Protein AF-A0A4S4DE94-F1 (afdb_monomer)

Organism: Camellia sinensis var. sinensis (NCBI:txid542762)

Sequence (281 aa):
MASRPVSSLQSLNTWDSISYLSQREAAEIDDILMGPLGFSVDQLMELAGLSVATAIAEVYRSTEYNRVLAICGPGNNGGDGLVAARHLHHFGYNLSVCYPKRTPKPLYDGLVTQLESLCVPFLSVEDLSMDLSNDFDILVDAMFGFSFRAPKLCAKRFCGPHHFLGGRFVPPSIVDKYKLQLPPYPGTSMCVRIGKPSQIDISALRENYISPEFLEDQVEDDPFNQIDREDRSRDEIEESIGARQRRDSRFSRIKLAMKRRIALLRKNREQVERFLLLSSK

InterPro domains:
  IPR004443 YjeF N-terminal domain [PF03853] (42-150)
  IPR004443 YjeF N-terminal domain [PS51385] (26-149)
  IPR004443 YjeF N-terminal domain [TIGR00197] (22-150)
  IPR032976 YjeF N-terminal domain-containing protein NAXE-like [PTHR13232] (15-149)
  IPR036652 YjeF N-terminal domain superfamily [G3DSA:3.40.50.10260] (17-148)
  IPR036652 YjeF N-terminal domain superfamily [G3DSA:3.40.50.10260] (149-194)
  IPR036652 YjeF N-terminal domain superfamily [SSF64153] (19-189)

Mean predicted aligned error: 13.85 Å

Secondary structure (DSSP, 8-state):
-------------TTTT---B-HHHHHHHHHHHHTTT---HHHHHHHHHHHHHHHHHHHS-TTT--EEEEEE-SSHHHHHHHHHHHHHHHTT-EEEEE-SS---SHHHHHHHHHHHHTT--B--SSSS-S-TTTT-SEEEEESS----SS-BGGGGG--SS-EEEE-TT--HHHHHHTT---PPPPTT-SEEEES------GGGGSS--------GGG--S-GGGGHHHHHTTTTTT-SS--TTHHHHHHHHHHHHHHHHHHHHHHH-HHHHTT-------

Solvent-accessible surface area (backbone atoms only — not comparable to full-atom values): 16668 Å² total; per-residue (Å²): 139,84,84,78,78,84,76,78,77,73,76,72,76,75,56,88,64,57,40,62,30,52,76,65,57,51,51,53,51,50,50,44,40,49,48,89,67,63,42,51,70,67,59,55,33,48,48,39,4,44,10,51,30,50,54,47,55,74,73,45,47,40,92,82,44,30,32,33,37,28,35,25,27,64,49,70,44,10,51,20,28,49,39,15,44,50,46,33,42,76,68,60,29,51,51,37,34,32,56,88,48,77,47,97,43,72,71,52,50,51,51,50,49,53,36,51,75,68,68,43,49,76,44,55,80,82,77,48,64,70,66,54,71,84,76,30,48,32,44,42,47,11,56,76,22,60,50,63,69,44,45,34,58,57,56,74,73,64,80,69,87,74,44,67,48,25,33,82,73,76,52,67,72,57,35,64,73,70,66,53,41,73,78,83,54,59,88,87,49,43,36,33,80,48,67,80,76,77,83,78,64,75,74,74,78,73,80,78,85,78,80,78,86,74,74,84,87,77,71,80,90,63,89,67,71,67,53,72,65,57,55,74,70,47,72,85,71,68,89,79,78,62,84,72,62,62,59,57,52,53,55,51,48,52,54,50,53,52,50,52,34,56,50,54,49,64,69,42,62,88,58,40,80,53,38,64,67,52,56,54,104

Foldseek 3Di:
DDDDDDDPPPPPQLFVDFDADAPVLLVVLVCCCVPPVPDPLLNQLLQLLLLVLLLLCVPAPCVRFAFEEQEAALDSLSSSSLSVQLVNVVSRHLYAYEYADHHPDPSRVVSVVSCVVSVHHYDYLVNADLANLVRGLEYHHSHQHFDEPGHHPLCVPDDAQWDKYFRPPRDVVSCVVVVGSDDDDPDPRRMDTHDDHDPPPVVVPPDDDDDDPDDPPPDDPDPPPVVVVVVVVCVVPPPDDDPVVVVVVVVVVSVVSVVSSVVVQVVPVVSRNSYPHSHSD

Nearest PDB structures (foldseek):
  2dg2-assembly1_A  TM=9.554E-01  e=2.267E-19  Mus musculus
  1jzt-assembly1_A  TM=8.373E-01  e=9.176E-15  Saccharomyces cerevisiae
  3d3j-assembly1_A-2  TM=7.546E-01  e=1.211E-07  Homo sapiens
  3d3k-assembly1_B  TM=8.011E-01  e=4.293E-07  Homo sapiens
  3rss-assembly1_A  TM=7.221E-01  e=4.843E-07  Thermotoga maritima MSB8

pLDDT: mean 72.0, std 23.24, range [25.95, 98.69]

Structure (mmCIF, N/CA/C/O backbone):
data_AF-A0A4S4DE94-F1
#
_entry.id   AF-A0A4S4DE94-F1
#
loop_
_atom_site.group_PDB
_atom_site.id
_atom_site.type_symbol
_atom_site.label_atom_id
_atom_site.label_alt_id
_atom_site.label_comp_id
_atom_site.label_asym_id
_atom_site.label_entity_id
_atom_site.label_seq_id
_atom_site.pdbx_PDB_ins_code
_atom_site.Cartn_x
_atom_site.Cartn_y
_atom_site.Cartn_z
_atom_site.occupancy
_atom_site.B_iso_or_equiv
_atom_site.auth_seq_id
_atom_site.auth_comp_id
_atom_site.auth_asym_id
_atom_site.auth_atom_id
_atom_site.pdbx_PDB_model_num
ATOM 1 N N . MET A 1 1 ? -50.233 -33.000 -5.494 1.00 38.84 1 MET A N 1
ATOM 2 C CA . MET A 1 1 ? -48.906 -32.706 -4.912 1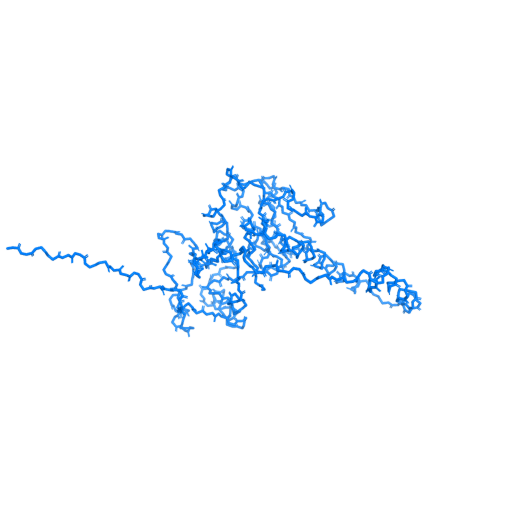.00 38.84 1 MET A CA 1
ATOM 3 C C . MET A 1 1 ? -48.297 -31.568 -5.712 1.00 38.84 1 MET A C 1
ATOM 5 O O . MET A 1 1 ? -47.842 -31.795 -6.821 1.00 38.84 1 MET A O 1
ATOM 9 N N . ALA A 1 2 ? -48.428 -30.336 -5.218 1.00 32.06 2 ALA A N 1
ATOM 10 C CA . ALA A 1 2 ? -47.954 -29.138 -5.905 1.00 32.06 2 ALA A CA 1
ATOM 11 C C . ALA A 1 2 ? -46.507 -28.841 -5.485 1.00 32.06 2 ALA A C 1
ATOM 13 O O . ALA A 1 2 ? -46.231 -28.622 -4.306 1.00 32.06 2 ALA A O 1
ATOM 14 N N . SER A 1 3 ? -45.594 -28.857 -6.452 1.00 35.59 3 SER A N 1
ATOM 15 C CA . SER A 1 3 ? -44.206 -28.424 -6.311 1.00 35.59 3 SER A CA 1
ATOM 16 C C . SER A 1 3 ? -44.155 -26.908 -6.119 1.00 35.59 3 SER A C 1
ATOM 18 O O . SER A 1 3 ? -44.529 -26.152 -7.016 1.00 35.59 3 SER A O 1
ATOM 20 N N . ARG A 1 4 ? -43.700 -26.453 -4.947 1.00 31.91 4 ARG A N 1
ATOM 21 C CA . ARG A 1 4 ? -43.379 -25.039 -4.713 1.00 31.91 4 ARG A CA 1
ATOM 22 C C . ARG A 1 4 ? -42.090 -24.687 -5.467 1.00 31.91 4 ARG A C 1
ATOM 24 O O . ARG A 1 4 ? -41.116 -25.425 -5.319 1.00 31.91 4 ARG A O 1
ATOM 31 N N . PRO A 1 5 ? -42.043 -23.589 -6.237 1.00 34.00 5 PRO A N 1
ATOM 32 C CA . PRO A 1 5 ? -40.796 -23.125 -6.816 1.00 34.00 5 PRO A CA 1
ATOM 33 C C . PRO A 1 5 ? -39.921 -22.539 -5.705 1.00 34.00 5 PRO A C 1
ATOM 35 O O . PRO A 1 5 ? -40.390 -21.769 -4.864 1.00 34.00 5 PRO A O 1
ATOM 38 N N . VAL A 1 6 ? -38.646 -22.925 -5.703 1.00 34.59 6 VAL A N 1
ATOM 39 C CA . VAL A 1 6 ? -37.595 -22.281 -4.914 1.00 34.59 6 VAL A CA 1
ATOM 40 C C .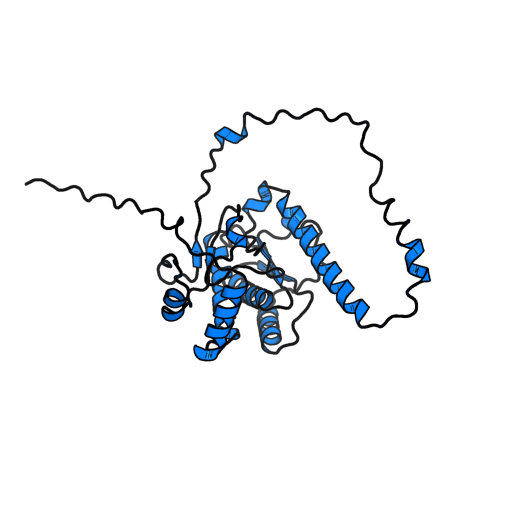 VAL A 1 6 ? -37.510 -20.839 -5.401 1.00 34.59 6 VAL A C 1
ATOM 42 O O . VAL A 1 6 ? -37.076 -20.578 -6.521 1.00 34.59 6 VAL A O 1
ATOM 45 N N . SER A 1 7 ? -37.998 -19.905 -4.587 1.00 34.03 7 SER A N 1
ATOM 46 C CA . SER A 1 7 ? -37.893 -18.478 -4.855 1.00 34.03 7 SER A CA 1
ATOM 47 C C . SER A 1 7 ? -36.418 -18.108 -4.948 1.00 34.03 7 SER A C 1
ATOM 49 O O . SER A 1 7 ? -35.678 -18.235 -3.971 1.00 34.03 7 SER A O 1
ATOM 51 N N . SER A 1 8 ? -36.008 -17.644 -6.125 1.00 33.81 8 SER A N 1
ATOM 52 C CA . SER A 1 8 ? -34.757 -16.935 -6.350 1.00 33.81 8 SER A CA 1
ATOM 53 C C . SER A 1 8 ? -34.625 -15.821 -5.313 1.00 33.81 8 SER A C 1
ATOM 55 O O . SER A 1 8 ? -35.337 -14.817 -5.385 1.00 33.81 8 SER A O 1
ATOM 57 N N . LEU A 1 9 ? -33.727 -16.003 -4.344 1.00 34.00 9 LEU A N 1
ATOM 58 C CA . LEU A 1 9 ? -33.216 -14.908 -3.533 1.00 34.00 9 LEU A CA 1
ATOM 59 C C . LEU A 1 9 ? -32.515 -13.952 -4.495 1.00 34.00 9 LEU A C 1
ATOM 61 O O . LEU A 1 9 ? -31.360 -14.148 -4.864 1.00 34.00 9 LEU A O 1
ATOM 65 N N . GLN A 1 10 ? -33.253 -12.939 -4.942 1.00 33.22 10 GLN A N 1
ATOM 66 C CA . GLN A 1 10 ? -32.670 -11.717 -5.462 1.00 33.22 10 GLN A CA 1
ATOM 67 C C . GLN A 1 10 ? -31.701 -11.229 -4.386 1.00 33.22 10 GLN A C 1
ATOM 69 O O . GLN A 1 10 ? -32.119 -10.851 -3.291 1.00 33.22 10 GLN A O 1
ATOM 74 N N . SER A 1 11 ? -30.403 -11.313 -4.669 1.00 36.09 11 SER A N 1
ATOM 75 C CA . SER A 1 11 ? -29.373 -10.688 -3.854 1.00 36.09 11 SER A CA 1
ATOM 76 C C . SER A 1 11 ? -29.677 -9.194 -3.832 1.00 36.09 11 SER A C 1
ATOM 78 O O . SER A 1 11 ? -29.421 -8.492 -4.811 1.00 36.09 11 SER A O 1
ATOM 80 N N . LEU A 1 12 ? -30.286 -8.716 -2.747 1.00 38.22 12 LEU A N 1
ATOM 81 C CA . LEU A 1 12 ? -30.362 -7.293 -2.446 1.00 38.22 12 LEU A CA 1
ATOM 82 C C . LEU A 1 12 ? -28.945 -6.742 -2.616 1.00 38.22 12 LEU A C 1
ATOM 84 O O . LEU A 1 12 ? -28.027 -7.233 -1.965 1.00 38.22 12 LEU A O 1
ATOM 88 N N . ASN A 1 13 ? -28.753 -5.808 -3.549 1.00 43.75 13 ASN A N 1
ATOM 89 C CA . ASN A 1 13 ? -27.451 -5.215 -3.842 1.00 43.75 13 ASN A CA 1
ATOM 90 C C . ASN A 1 13 ? -26.856 -4.630 -2.550 1.00 43.75 13 ASN A C 1
ATOM 92 O O . ASN A 1 13 ? -27.216 -3.535 -2.129 1.00 43.75 13 ASN A O 1
ATOM 96 N N . THR A 1 14 ? -25.929 -5.357 -1.925 1.00 52.06 14 THR A N 1
ATOM 97 C CA . THR A 1 14 ? -25.303 -5.054 -0.623 1.00 52.06 14 THR A CA 1
ATOM 98 C C . THR A 1 14 ? -24.337 -3.862 -0.663 1.00 52.06 14 THR A C 1
ATOM 100 O O . THR A 1 14 ? -23.608 -3.616 0.294 1.00 52.06 14 THR A O 1
ATOM 103 N N . TRP A 1 15 ? -24.275 -3.143 -1.785 1.00 55.62 15 TRP A N 1
ATOM 104 C CA . TRP A 1 15 ? -23.244 -2.144 -2.076 1.00 55.62 15 TRP A CA 1
ATOM 105 C C . TRP A 1 15 ? -23.666 -0.715 -1.736 1.00 55.62 15 TRP A C 1
ATOM 107 O O . TRP A 1 15 ? -22.805 0.108 -1.440 1.00 55.62 15 TRP A O 1
ATOM 117 N N . ASP A 1 16 ? -24.970 -0.424 -1.739 1.00 55.12 16 ASP A N 1
ATOM 118 C CA . ASP A 1 16 ? -25.490 0.933 -1.510 1.00 55.12 16 ASP A CA 1
ATOM 119 C C . ASP A 1 16 ? -25.426 1.362 -0.031 1.00 55.12 16 ASP A C 1
ATOM 121 O O . ASP A 1 16 ? -25.709 2.514 0.294 1.00 55.12 16 ASP A O 1
ATOM 125 N N . SER A 1 17 ? -25.027 0.460 0.874 1.00 70.12 17 SER A N 1
ATOM 126 C CA . SER A 1 17 ? -25.084 0.680 2.321 1.00 70.12 17 SER A CA 1
ATOM 127 C C . SER A 1 17 ? -23.723 0.653 3.035 1.00 70.12 17 SER A C 1
ATOM 129 O O . SER A 1 17 ? -23.674 0.813 4.248 1.00 70.12 17 SER A O 1
ATOM 131 N N . ILE A 1 18 ? -22.601 0.497 2.320 1.00 80.69 18 ILE A N 1
ATOM 132 C CA . ILE A 1 18 ? -21.268 0.422 2.948 1.00 80.69 18 ILE A CA 1
ATOM 133 C C . ILE A 1 18 ? -20.902 1.754 3.624 1.00 80.69 18 ILE A C 1
ATOM 135 O O . ILE A 1 18 ? -20.991 2.825 3.015 1.00 80.69 18 ILE A O 1
ATOM 139 N N . SER A 1 19 ? -20.446 1.692 4.880 1.00 81.44 19 SER A N 1
ATOM 140 C CA . SER A 1 19 ? -20.023 2.883 5.630 1.00 81.44 19 SER A CA 1
ATOM 141 C C . SER A 1 19 ? -18.694 3.430 5.109 1.00 81.44 19 SER A C 1
ATOM 143 O O . SER A 1 19 ? -17.753 2.675 4.872 1.00 81.44 19 SER A O 1
ATOM 145 N N . TYR A 1 20 ? -18.595 4.757 4.999 1.00 78.81 20 TYR A N 1
ATOM 146 C CA . TYR A 1 20 ? -17.362 5.450 4.629 1.00 78.81 20 TYR A CA 1
ATOM 147 C C . TYR A 1 20 ? -16.816 6.245 5.811 1.00 78.81 20 TYR A C 1
ATOM 149 O O . TYR A 1 20 ? -17.574 6.954 6.468 1.00 78.81 20 TYR A O 1
ATOM 157 N N . LEU A 1 21 ? -15.505 6.181 6.030 1.00 76.25 21 LEU A N 1
ATOM 158 C CA . LEU A 1 21 ? -14.835 6.862 7.135 1.00 76.25 21 LEU A CA 1
ATOM 159 C C . LEU A 1 21 ? -14.259 8.215 6.722 1.00 76.25 21 LEU A C 1
ATOM 161 O O . LEU A 1 21 ? -13.658 8.375 5.653 1.00 76.25 21 LEU A O 1
ATOM 165 N N . SER A 1 22 ? -14.361 9.191 7.614 1.00 79.56 22 SER A N 1
ATOM 166 C CA . SER A 1 22 ? -13.512 10.376 7.586 1.00 79.56 22 SER A CA 1
ATOM 167 C C . SER A 1 22 ? -12.057 10.016 7.911 1.00 79.56 22 SER A C 1
ATOM 169 O O . SER A 1 22 ? -11.749 8.968 8.483 1.00 79.56 22 SER A O 1
ATOM 171 N N . GLN A 1 23 ? -11.127 10.912 7.572 1.00 75.00 23 GLN A N 1
ATOM 172 C CA . GLN A 1 23 ? -9.717 10.735 7.935 1.00 75.00 23 GLN A CA 1
ATOM 173 C C . GLN A 1 23 ? -9.521 10.656 9.455 1.00 75.00 23 GLN A C 1
ATOM 175 O O . GLN A 1 23 ? -8.671 9.901 9.919 1.00 75.00 23 GLN A O 1
ATOM 180 N N . ARG A 1 24 ? -10.315 11.421 10.214 1.00 83.38 24 ARG A N 1
ATOM 181 C CA . ARG A 1 24 ? -10.270 11.433 11.674 1.00 83.38 24 ARG A CA 1
ATOM 182 C C . ARG A 1 24 ? -10.715 10.093 12.252 1.00 83.38 24 ARG A C 1
ATOM 184 O O . ARG A 1 24 ? -9.978 9.520 13.038 1.00 83.38 24 ARG A O 1
ATOM 191 N N . GLU A 1 25 ? -11.860 9.566 11.823 1.00 85.12 25 GLU A N 1
ATOM 192 C CA . GLU A 1 25 ? -12.343 8.263 12.304 1.00 85.12 25 GLU A CA 1
ATOM 193 C C . GLU A 1 25 ? -11.378 7.132 11.939 1.00 85.12 25 GLU A C 1
ATOM 195 O O . GLU A 1 25 ? -11.124 6.255 12.757 1.00 85.12 25 GLU A O 1
ATOM 200 N N . ALA A 1 26 ? -10.793 7.165 10.737 1.00 82.44 26 ALA A N 1
ATOM 201 C CA . ALA A 1 26 ? -9.793 6.177 10.340 1.00 82.44 26 ALA A CA 1
ATOM 202 C C . ALA A 1 26 ? -8.558 6.193 11.261 1.00 82.44 26 ALA A C 1
ATOM 204 O O . ALA A 1 26 ? -8.069 5.125 11.625 1.00 82.44 26 ALA A O 1
ATOM 205 N N . ALA A 1 27 ? -8.089 7.383 11.657 1.00 82.12 27 ALA A N 1
ATOM 206 C CA . ALA A 1 27 ? -6.983 7.541 12.602 1.00 82.12 27 ALA A CA 1
ATOM 207 C C . ALA A 1 27 ? -7.369 7.105 14.026 1.00 82.12 27 ALA A C 1
ATOM 209 O O . ALA A 1 27 ? -6.613 6.401 14.681 1.00 82.12 27 ALA A O 1
ATOM 210 N N . GLU A 1 28 ? -8.575 7.439 14.488 1.00 89.31 28 GLU A N 1
ATOM 211 C CA . GLU A 1 28 ? -9.056 6.987 15.799 1.00 89.31 28 GLU A CA 1
ATOM 212 C C . GLU A 1 28 ? -9.183 5.455 15.859 1.00 89.31 28 GLU A C 1
ATOM 214 O O . GLU A 1 28 ? -8.839 4.839 16.865 1.00 89.31 28 GLU A O 1
ATOM 219 N N . ILE A 1 29 ? -9.634 4.811 14.777 1.00 88.38 29 ILE A N 1
ATOM 220 C CA . ILE A 1 29 ? -9.681 3.346 14.692 1.00 88.38 29 ILE A CA 1
ATOM 221 C C . ILE A 1 29 ? -8.265 2.751 14.689 1.00 88.38 29 ILE A C 1
ATOM 223 O O . ILE A 1 29 ? -8.060 1.710 15.310 1.00 88.38 29 ILE A O 1
ATOM 227 N N . ASP A 1 30 ? -7.293 3.385 14.021 1.00 85.62 30 ASP A N 1
ATOM 228 C CA . ASP A 1 30 ? -5.872 3.010 14.106 1.00 85.62 30 ASP A CA 1
ATOM 229 C C . ASP A 1 30 ? -5.381 3.013 15.555 1.00 85.62 30 ASP A C 1
ATOM 231 O O . ASP A 1 30 ? -4.848 2.006 16.024 1.00 85.62 30 ASP A O 1
ATOM 235 N N . ASP A 1 31 ? -5.629 4.103 16.278 1.00 90.06 31 ASP A N 1
ATOM 236 C CA . ASP A 1 31 ? -5.190 4.263 17.664 1.00 90.06 31 ASP A CA 1
ATOM 237 C C . ASP A 1 31 ? -5.844 3.234 18.598 1.00 90.06 31 ASP A C 1
ATOM 239 O O . ASP A 1 31 ? -5.189 2.694 19.490 1.00 90.06 31 ASP A O 1
ATOM 243 N N . ILE A 1 32 ? -7.124 2.907 18.387 1.00 93.31 32 ILE A N 1
ATOM 244 C CA . ILE A 1 32 ? -7.819 1.894 19.196 1.00 93.31 32 ILE A CA 1
ATOM 245 C C . ILE A 1 32 ? -7.283 0.488 18.901 1.00 93.31 32 ILE A C 1
ATOM 247 O O . ILE A 1 32 ? -7.080 -0.296 19.830 1.00 93.31 32 ILE A O 1
ATOM 251 N N . LEU A 1 33 ? -7.054 0.153 17.627 1.00 90.19 33 LEU A N 1
ATOM 252 C CA . LEU A 1 33 ? -6.514 -1.154 17.248 1.00 90.19 33 LEU A CA 1
ATOM 253 C C . LEU A 1 33 ? -5.117 -1.364 17.839 1.00 90.19 33 LEU A C 1
ATOM 255 O O . LEU A 1 33 ? -4.861 -2.407 18.435 1.00 90.19 33 LEU A O 1
ATOM 259 N N . MET A 1 34 ? -4.242 -0.366 17.700 1.00 90.81 34 MET A N 1
ATOM 260 C CA . MET A 1 34 ? -2.850 -0.475 18.137 1.00 90.81 34 MET A CA 1
ATOM 261 C C . MET A 1 34 ? -2.643 -0.235 19.634 1.00 90.81 34 MET A C 1
ATOM 263 O O . MET A 1 34 ? -1.655 -0.691 20.200 1.00 90.81 34 MET A O 1
ATOM 267 N N . GLY A 1 35 ? -3.557 0.487 20.280 1.00 93.44 35 GLY A N 1
ATOM 268 C CA . GLY A 1 35 ? -3.530 0.718 21.718 1.00 93.44 35 GLY A CA 1
ATOM 269 C C . GLY A 1 35 ? -4.276 -0.383 22.474 1.00 93.44 35 GLY A C 1
ATOM 270 O O . GLY A 1 35 ? -3.741 -1.473 22.672 1.00 93.44 35 GLY A O 1
ATOM 271 N N . PRO A 1 36 ? -5.515 -0.126 22.925 1.00 94.69 36 PRO A N 1
ATOM 272 C CA . PRO A 1 36 ? -6.243 -1.016 23.830 1.00 94.69 36 PRO A CA 1
ATOM 273 C C . PRO A 1 36 ? -6.556 -2.406 23.260 1.00 94.69 36 PRO A C 1
ATOM 275 O O . PRO A 1 36 ? -6.790 -3.322 24.043 1.00 94.69 36 PRO A O 1
ATOM 278 N N . LEU A 1 37 ? -6.586 -2.584 21.934 1.00 94.19 37 LEU A N 1
ATOM 279 C CA . LEU A 1 37 ? -6.838 -3.892 21.315 1.00 94.19 37 LEU A CA 1
ATOM 280 C C . LEU A 1 37 ? -5.554 -4.680 21.010 1.00 94.19 37 LEU A C 1
ATOM 282 O O . LEU A 1 37 ? -5.643 -5.841 20.617 1.00 94.19 37 LEU A O 1
ATOM 286 N N . GLY A 1 38 ? -4.380 -4.082 21.239 1.00 95.00 38 GLY A N 1
ATOM 287 C CA . GLY A 1 38 ? -3.098 -4.785 21.280 1.00 95.00 38 GLY A CA 1
ATOM 288 C C . GLY A 1 38 ? -2.554 -5.271 19.937 1.00 95.00 38 GLY A C 1
ATOM 289 O O . GLY A 1 38 ? -1.630 -6.084 19.933 1.00 95.00 38 GLY A O 1
ATOM 290 N N . PHE A 1 39 ? -3.086 -4.804 18.806 1.00 94.06 39 PHE A N 1
ATOM 291 C CA . PHE A 1 39 ? -2.497 -5.122 17.508 1.00 94.06 39 PHE A CA 1
ATOM 292 C C . PHE A 1 39 ? -1.164 -4.394 17.336 1.00 94.06 39 PHE A C 1
ATOM 294 O O . PHE A 1 39 ? -1.071 -3.186 17.548 1.00 94.06 39 PHE A O 1
ATOM 301 N N . SER A 1 40 ? -0.126 -5.095 16.886 1.00 94.62 40 SER A N 1
ATOM 302 C CA . SER A 1 40 ? 1.096 -4.408 16.471 1.00 94.62 40 SER A CA 1
ATOM 303 C C . SER A 1 40 ? 0.910 -3.745 15.103 1.00 94.62 40 SER A C 1
ATOM 305 O O . SER A 1 40 ? 0.094 -4.174 14.281 1.00 94.62 40 SER A O 1
ATOM 307 N N . VAL A 1 41 ? 1.710 -2.708 14.832 1.00 90.62 41 VAL A N 1
ATOM 308 C CA . VAL A 1 41 ? 1.794 -2.094 13.495 1.00 90.62 41 VAL A CA 1
ATOM 309 C C . VAL A 1 41 ? 2.119 -3.164 12.452 1.00 90.62 41 VAL A C 1
ATOM 311 O O . VAL A 1 41 ? 1.468 -3.219 11.414 1.00 90.62 41 VAL A O 1
ATOM 314 N N . ASP A 1 42 ? 3.077 -4.038 12.762 1.00 93.88 42 ASP A N 1
ATOM 315 C CA . ASP A 1 42 ? 3.560 -5.096 11.875 1.00 93.88 42 ASP A CA 1
ATOM 316 C C . ASP A 1 42 ? 2.430 -6.057 11.485 1.00 93.88 42 ASP A C 1
ATOM 318 O O . ASP A 1 42 ? 2.287 -6.396 10.316 1.00 93.88 42 ASP A O 1
ATOM 322 N N . GLN A 1 43 ? 1.575 -6.447 12.438 1.00 95.19 43 GLN A N 1
ATOM 323 C CA . GLN A 1 43 ? 0.429 -7.325 12.179 1.00 95.19 43 GLN A CA 1
ATOM 324 C C . GLN A 1 43 ? -0.591 -6.673 11.245 1.00 95.19 43 GLN A C 1
ATOM 326 O O . GLN A 1 43 ? -1.030 -7.294 10.276 1.00 95.19 43 GLN A O 1
ATOM 331 N N . LEU A 1 44 ? -0.981 -5.426 11.529 1.00 91.56 44 LEU A N 1
ATOM 332 C CA . LEU A 1 44 ? -1.965 -4.722 10.706 1.00 91.56 44 LEU A CA 1
ATOM 333 C C . LEU A 1 44 ? -1.423 -4.465 9.298 1.00 91.56 44 LEU A C 1
ATOM 335 O O . LEU A 1 44 ? -2.151 -4.665 8.328 1.00 91.56 44 LEU A O 1
ATOM 339 N N . MET A 1 45 ? -0.149 -4.083 9.196 1.00 93.50 45 MET A N 1
ATOM 340 C CA . MET A 1 45 ? 0.553 -3.840 7.936 1.00 93.50 45 MET A CA 1
ATOM 341 C C . MET A 1 45 ? 0.691 -5.119 7.103 1.00 93.50 45 MET A C 1
ATOM 343 O O . MET A 1 45 ? 0.435 -5.101 5.899 1.00 93.50 45 MET A O 1
ATOM 347 N N . GLU A 1 46 ? 1.017 -6.250 7.738 1.00 96.69 46 GLU A N 1
ATOM 348 C CA . GLU A 1 46 ? 1.116 -7.545 7.059 1.00 96.69 46 GLU A CA 1
ATOM 349 C C . GLU A 1 46 ? -0.228 -7.955 6.438 1.00 96.69 46 GLU A C 1
ATOM 351 O O . GLU A 1 46 ? -0.309 -8.308 5.260 1.00 96.69 46 GLU A O 1
ATOM 356 N N . LEU A 1 47 ? -1.313 -7.852 7.215 1.00 92.38 47 LEU A N 1
ATOM 357 C CA . LEU A 1 47 ? -2.663 -8.194 6.757 1.00 92.38 47 LEU A CA 1
ATOM 358 C C . LEU A 1 47 ? -3.171 -7.224 5.683 1.00 92.38 47 LEU A C 1
ATOM 360 O O . LEU A 1 47 ? -3.883 -7.622 4.756 1.00 92.38 47 LEU A O 1
ATOM 364 N N . ALA A 1 48 ? -2.819 -5.948 5.808 1.00 88.06 48 ALA A N 1
ATOM 365 C CA . ALA A 1 48 ? -3.159 -4.907 4.857 1.00 88.06 48 ALA A CA 1
ATOM 366 C C . ALA A 1 48 ? -2.472 -5.128 3.501 1.00 88.06 48 ALA A C 1
ATOM 368 O O . ALA A 1 48 ? -3.153 -5.200 2.475 1.00 88.06 48 ALA A O 1
ATOM 369 N N . GLY A 1 49 ? -1.152 -5.321 3.490 1.00 93.31 49 GLY A N 1
ATOM 370 C CA . GLY A 1 49 ? -0.408 -5.599 2.263 1.00 93.31 49 GLY A CA 1
ATOM 371 C C . GLY A 1 49 ? -0.812 -6.925 1.608 1.00 93.31 49 GLY A C 1
ATOM 372 O O . GLY A 1 49 ? -0.976 -6.973 0.389 1.00 93.31 49 GLY A O 1
ATOM 373 N N . LEU A 1 50 ? -1.098 -7.975 2.390 1.00 94.12 50 LEU A N 1
ATOM 374 C CA . LEU A 1 50 ? -1.670 -9.221 1.860 1.00 94.12 50 LEU A CA 1
ATOM 375 C C . LEU A 1 50 ? -3.035 -8.990 1.193 1.00 94.12 50 LEU A C 1
ATOM 377 O O . LEU A 1 50 ? -3.306 -9.544 0.128 1.00 94.12 50 LEU A O 1
ATOM 381 N N . SER A 1 51 ? -3.894 -8.153 1.786 1.00 89.50 51 SER A N 1
ATOM 382 C CA . SER A 1 51 ? -5.196 -7.807 1.196 1.00 89.50 51 SER A CA 1
ATOM 383 C C . SER A 1 51 ? -5.029 -7.113 -0.160 1.00 89.50 51 SER A C 1
ATOM 385 O O . SER A 1 51 ? -5.773 -7.407 -1.093 1.00 89.50 51 SER A O 1
ATOM 387 N N . VAL A 1 52 ? -4.037 -6.224 -0.283 1.00 88.88 52 VAL A N 1
ATOM 388 C CA . VAL A 1 52 ? -3.692 -5.554 -1.546 1.00 88.88 52 VAL A CA 1
ATOM 389 C C . VAL A 1 52 ? -3.225 -6.561 -2.595 1.00 88.88 52 VAL A C 1
ATOM 391 O O . VAL A 1 52 ? -3.761 -6.579 -3.702 1.00 88.88 52 VAL A O 1
ATOM 394 N N . ALA A 1 53 ? -2.265 -7.419 -2.246 1.00 93.38 53 ALA A N 1
ATOM 395 C CA . ALA A 1 53 ? -1.744 -8.430 -3.161 1.00 93.38 53 ALA A CA 1
ATOM 396 C C . ALA A 1 53 ? -2.843 -9.401 -3.625 1.00 93.38 53 ALA A C 1
ATOM 398 O O . ALA A 1 53 ? -2.923 -9.730 -4.806 1.00 93.38 53 ALA A O 1
ATOM 399 N N . THR A 1 54 ? -3.731 -9.806 -2.711 1.00 91.44 54 THR A N 1
ATOM 400 C CA . THR A 1 54 ? -4.859 -10.703 -3.012 1.00 91.44 54 THR A CA 1
ATOM 401 C C . THR A 1 54 ? -5.846 -10.048 -3.976 1.00 91.44 54 THR A C 1
ATOM 403 O O . THR A 1 54 ? -6.246 -10.672 -4.953 1.00 91.44 54 THR A O 1
ATOM 406 N N . ALA A 1 55 ? -6.196 -8.777 -3.750 1.00 88.31 55 ALA A N 1
ATOM 407 C CA . ALA A 1 55 ? -7.096 -8.041 -4.635 1.00 88.31 55 ALA A CA 1
ATOM 408 C C . ALA A 1 55 ? -6.521 -7.904 -6.053 1.00 88.31 55 ALA A C 1
ATOM 410 O O . ALA A 1 55 ? -7.256 -8.014 -7.029 1.00 88.31 55 ALA A O 1
ATOM 411 N N . ILE A 1 56 ? -5.208 -7.692 -6.177 1.00 88.50 56 ILE A N 1
ATOM 412 C CA . ILE A 1 56 ? -4.529 -7.646 -7.477 1.00 88.50 56 ILE A CA 1
ATOM 413 C C . ILE A 1 56 ? -4.585 -9.018 -8.159 1.00 88.50 56 ILE A C 1
ATOM 415 O O . ILE A 1 56 ? -4.984 -9.095 -9.320 1.00 88.50 56 ILE A O 1
ATOM 419 N N . ALA A 1 57 ? -4.264 -10.091 -7.432 1.00 91.00 57 ALA A N 1
ATOM 420 C CA . ALA A 1 57 ? -4.257 -11.451 -7.968 1.00 91.00 57 ALA A CA 1
ATOM 421 C C . ALA A 1 57 ? -5.641 -11.997 -8.338 1.00 91.00 57 ALA A C 1
ATOM 423 O O . ALA A 1 57 ? -5.753 -12.828 -9.238 1.00 91.00 57 ALA A O 1
ATOM 424 N N . GLU A 1 58 ? -6.702 -11.504 -7.696 1.00 89.19 58 GLU A N 1
ATOM 425 C CA . GLU A 1 58 ? -8.083 -11.832 -8.062 1.00 89.19 58 GLU A CA 1
ATOM 426 C C . GLU A 1 58 ? -8.455 -11.293 -9.452 1.00 89.19 58 GLU A C 1
ATOM 428 O O . GLU A 1 58 ? -9.281 -11.882 -10.150 1.00 89.19 58 GLU A O 1
ATOM 433 N N . VAL A 1 59 ? -7.861 -10.169 -9.858 1.00 85.81 59 VAL A N 1
ATOM 434 C CA . VAL A 1 59 ? -8.218 -9.472 -11.099 1.00 85.81 59 VAL A CA 1
ATOM 435 C C . VAL A 1 59 ? -7.260 -9.784 -12.234 1.00 85.81 59 VAL A C 1
ATOM 437 O O . VAL A 1 59 ? -7.695 -10.103 -13.338 1.00 85.81 59 VAL A O 1
ATOM 440 N N . TYR A 1 60 ? -5.964 -9.670 -11.974 1.00 86.31 60 TYR A N 1
ATOM 441 C CA . TYR A 1 60 ? -4.942 -9.678 -13.007 1.00 86.31 60 TYR A CA 1
ATOM 442 C C . TYR A 1 60 ? -4.073 -10.907 -12.844 1.00 86.31 60 TYR A C 1
ATOM 444 O O . TYR A 1 60 ? -3.146 -10.893 -12.047 1.00 86.31 60 TYR A O 1
ATOM 452 N N . ARG A 1 61 ? -4.346 -11.983 -13.582 1.00 89.31 61 ARG A N 1
ATOM 453 C CA . ARG A 1 61 ? -3.551 -13.216 -13.475 1.00 89.31 61 ARG A CA 1
ATOM 454 C C . ARG A 1 61 ? -2.089 -12.948 -13.829 1.00 89.31 61 ARG A C 1
ATOM 456 O O . ARG A 1 61 ? -1.820 -12.324 -14.851 1.00 89.31 61 ARG A O 1
ATOM 463 N N . SER A 1 62 ? -1.152 -13.481 -13.046 1.00 91.19 62 SER A N 1
ATOM 464 C CA . SER A 1 62 ? 0.294 -13.311 -13.278 1.00 91.19 62 SER A CA 1
ATOM 465 C C . SER A 1 62 ? 0.770 -13.852 -14.632 1.00 91.19 62 SER A C 1
ATOM 467 O O . SER A 1 62 ? 1.768 -13.383 -15.168 1.00 91.19 62 SER A O 1
ATOM 469 N N . THR A 1 63 ? 0.035 -14.792 -15.235 1.00 90.00 63 THR A N 1
ATOM 470 C CA . THR A 1 63 ? 0.294 -15.304 -16.591 1.00 90.00 63 THR A CA 1
ATOM 471 C C . THR A 1 63 ? -0.007 -14.295 -17.700 1.00 90.00 63 THR A C 1
ATOM 473 O O . THR A 1 63 ? 0.503 -14.444 -18.805 1.00 90.00 63 THR A O 1
ATOM 476 N N . GLU A 1 64 ? -0.858 -13.306 -17.425 1.00 88.25 64 GLU A N 1
ATOM 477 C CA . GLU A 1 64 ? -1.307 -12.284 -18.380 1.00 88.25 64 GLU A CA 1
ATOM 478 C C . GLU A 1 64 ? -0.698 -10.909 -18.052 1.00 88.25 64 GLU A C 1
ATOM 480 O O . GLU A 1 64 ? -0.304 -10.173 -18.953 1.00 88.25 64 GLU A O 1
ATOM 485 N N . TYR A 1 65 ? -0.579 -10.587 -16.761 1.00 88.56 65 TYR A N 1
ATOM 486 C CA . TYR A 1 65 ? -0.103 -9.307 -16.237 1.00 88.56 65 TYR A CA 1
ATOM 487 C C . TYR A 1 65 ? 1.012 -9.563 -15.226 1.00 88.56 65 TYR A C 1
ATOM 489 O O . TYR A 1 65 ? 0.770 -9.684 -14.026 1.00 88.56 65 TYR A O 1
ATOM 497 N N . ASN A 1 66 ? 2.238 -9.707 -15.714 1.00 91.19 66 ASN A N 1
ATOM 498 C CA . ASN A 1 66 ? 3.335 -10.209 -14.891 1.00 91.19 66 ASN A CA 1
ATOM 499 C C . ASN A 1 66 ? 4.178 -9.082 -14.278 1.00 91.19 66 ASN A C 1
ATOM 501 O O . ASN A 1 66 ? 4.699 -9.228 -13.177 1.00 91.19 66 ASN A O 1
ATOM 505 N N . ARG A 1 67 ? 4.339 -7.956 -14.979 1.00 93.88 67 ARG A N 1
ATOM 506 C CA . ARG A 1 67 ? 5.301 -6.907 -14.614 1.00 93.88 67 ARG A CA 1
ATOM 507 C C . ARG A 1 67 ? 4.654 -5.901 -13.673 1.00 93.88 67 ARG A C 1
ATOM 509 O O . ARG A 1 67 ? 3.784 -5.132 -14.080 1.00 93.88 67 ARG A O 1
ATOM 516 N N . VAL A 1 68 ? 5.092 -5.876 -12.420 1.00 93.94 68 VAL A N 1
ATOM 517 C CA . VAL A 1 68 ? 4.517 -5.026 -11.372 1.00 93.94 68 VAL A CA 1
ATOM 518 C C . VAL A 1 68 ? 5.552 -4.034 -10.860 1.00 93.94 68 VAL A C 1
ATOM 520 O O . VAL A 1 68 ? 6.664 -4.424 -10.519 1.00 93.94 68 VAL A O 1
ATOM 523 N N . LEU A 1 69 ? 5.171 -2.765 -10.718 1.00 94.56 69 LEU A N 1
ATOM 524 C CA . LEU A 1 69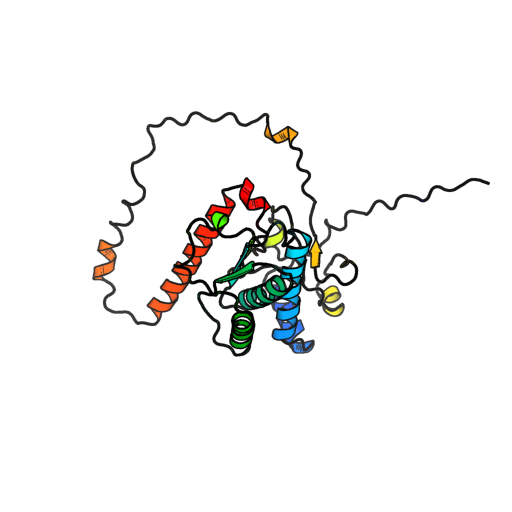 ? 5.957 -1.770 -9.985 1.00 94.56 69 LEU A CA 1
ATOM 525 C C . LEU A 1 69 ? 5.199 -1.294 -8.745 1.00 94.56 69 LEU A C 1
ATOM 527 O O . LEU A 1 69 ? 4.132 -0.686 -8.846 1.00 94.56 69 LEU A O 1
ATOM 531 N N . ALA A 1 70 ? 5.781 -1.508 -7.566 1.00 93.94 70 ALA A N 1
ATOM 532 C CA . ALA A 1 70 ? 5.292 -0.925 -6.320 1.00 93.94 70 ALA A CA 1
ATOM 533 C C . ALA A 1 70 ? 6.016 0.390 -6.009 1.00 93.94 70 ALA A C 1
ATOM 535 O O . ALA A 1 70 ? 7.238 0.423 -5.883 1.00 93.94 70 ALA A O 1
ATOM 536 N N . ILE A 1 71 ? 5.268 1.485 -5.872 1.00 91.81 71 ILE A N 1
ATOM 537 C CA . ILE A 1 71 ? 5.802 2.822 -5.591 1.00 91.81 71 ILE A CA 1
ATOM 538 C C . ILE A 1 71 ? 5.484 3.179 -4.137 1.00 91.81 71 ILE A C 1
ATOM 540 O O . ILE A 1 71 ? 4.360 3.561 -3.810 1.00 91.81 71 ILE A O 1
ATOM 544 N N . CYS A 1 72 ? 6.475 3.077 -3.254 1.00 92.44 72 CYS A N 1
ATOM 545 C CA . CYS A 1 72 ? 6.291 3.152 -1.805 1.00 92.44 72 CYS A CA 1
ATOM 546 C C . CYS A 1 72 ? 6.689 4.519 -1.226 1.00 92.44 72 CYS A C 1
ATOM 548 O O . CYS A 1 72 ? 7.736 5.084 -1.544 1.00 92.44 72 CYS A O 1
ATOM 550 N N . GLY A 1 73 ? 5.851 5.067 -0.339 1.00 89.56 73 GLY A N 1
ATOM 551 C CA . GLY A 1 73 ? 6.137 6.299 0.406 1.00 89.56 73 GLY A CA 1
ATOM 552 C C . GLY A 1 73 ? 6.820 6.071 1.769 1.00 89.56 73 GLY A C 1
ATOM 553 O O . GLY A 1 73 ? 6.879 4.956 2.264 1.00 89.56 73 GLY A O 1
ATOM 554 N N . PRO A 1 74 ? 7.289 7.127 2.456 1.00 88.31 74 PRO A N 1
ATOM 555 C CA . PRO A 1 74 ? 7.976 7.040 3.757 1.00 88.31 74 PRO A CA 1
ATOM 556 C C . PRO A 1 74 ? 7.038 6.813 4.964 1.00 88.31 74 PRO A C 1
ATOM 558 O O . PRO A 1 74 ? 7.409 7.090 6.101 1.00 88.31 74 PRO A O 1
ATOM 561 N N . GLY A 1 75 ? 5.780 6.439 4.740 1.00 86.31 75 GLY A N 1
ATOM 562 C CA . GLY A 1 75 ? 4.777 6.273 5.798 1.00 86.31 75 GLY A CA 1
ATOM 563 C C . GLY A 1 75 ? 4.252 4.845 5.855 1.00 86.31 75 GLY A C 1
ATOM 564 O O . GLY A 1 75 ? 4.673 4.010 5.059 1.00 86.31 75 GLY A O 1
ATOM 565 N N . ASN A 1 76 ? 3.271 4.601 6.730 1.00 86.94 76 ASN A N 1
ATOM 566 C CA . ASN A 1 76 ? 2.650 3.277 6.884 1.00 86.94 76 ASN A CA 1
ATOM 567 C C . ASN A 1 76 ? 2.147 2.723 5.550 1.00 86.94 76 ASN A C 1
ATOM 569 O O . ASN A 1 76 ? 2.430 1.574 5.244 1.00 86.94 76 ASN A O 1
ATOM 573 N N . ASN A 1 77 ? 1.569 3.584 4.701 1.00 84.50 77 ASN A N 1
ATOM 574 C CA . ASN A 1 77 ? 1.104 3.158 3.384 1.00 84.50 77 ASN A CA 1
ATOM 575 C C . ASN A 1 77 ? 2.218 2.563 2.512 1.00 84.50 77 ASN A C 1
ATOM 577 O O . ASN A 1 77 ? 1.991 1.618 1.768 1.00 84.50 77 ASN A O 1
ATOM 581 N N . GLY A 1 78 ? 3.427 3.126 2.600 1.00 91.00 78 GLY A N 1
ATOM 582 C CA . GLY A 1 78 ? 4.583 2.579 1.903 1.00 91.00 78 GLY A CA 1
ATOM 583 C C . GLY A 1 78 ? 5.025 1.247 2.486 1.00 91.00 78 GLY A C 1
ATOM 584 O O . GLY A 1 78 ? 5.422 0.379 1.724 1.00 91.00 78 GLY A O 1
ATOM 585 N N . GLY A 1 79 ? 4.898 1.062 3.802 1.00 94.00 79 GLY A N 1
ATOM 586 C CA . GLY A 1 79 ? 5.098 -0.231 4.454 1.00 94.00 79 GLY A CA 1
ATOM 587 C C . GLY A 1 79 ? 4.121 -1.293 3.943 1.00 94.00 79 GLY A C 1
ATOM 588 O O . GLY A 1 79 ? 4.561 -2.358 3.519 1.00 94.00 79 GLY A O 1
ATOM 589 N N . ASP A 1 80 ? 2.826 -0.975 3.855 1.00 93.69 80 ASP A N 1
ATOM 590 C CA . ASP A 1 80 ? 1.838 -1.890 3.265 1.00 93.69 80 ASP A CA 1
ATOM 591 C C . ASP A 1 80 ? 2.161 -2.184 1.790 1.00 93.69 80 ASP A C 1
ATOM 593 O O . ASP A 1 80 ? 1.978 -3.305 1.326 1.00 93.69 80 ASP A O 1
ATOM 597 N N . GLY A 1 81 ? 2.678 -1.191 1.053 1.00 94.31 81 GLY A N 1
ATOM 598 C CA . GLY A 1 81 ? 3.167 -1.357 -0.315 1.00 94.31 81 GLY A CA 1
ATOM 599 C C . GLY A 1 81 ? 4.343 -2.327 -0.420 1.00 94.31 81 GLY A C 1
ATOM 600 O O . GLY A 1 81 ? 4.349 -3.165 -1.313 1.00 94.31 81 GLY A O 1
ATOM 601 N N . LEU A 1 82 ? 5.309 -2.265 0.504 1.00 97.75 82 LEU A N 1
ATOM 602 C CA . LEU A 1 82 ? 6.433 -3.210 0.572 1.00 97.75 82 LEU A CA 1
ATOM 603 C C . LEU A 1 82 ? 5.958 -4.630 0.919 1.00 97.75 82 LEU A C 1
ATOM 605 O O . LEU A 1 82 ? 6.415 -5.595 0.310 1.00 97.75 82 LEU A O 1
ATOM 609 N N . VAL A 1 83 ? 5.010 -4.765 1.851 1.00 98.12 83 VAL A N 1
ATOM 610 C CA . VAL A 1 83 ? 4.375 -6.053 2.173 1.00 98.12 83 VAL A CA 1
ATOM 611 C C . VAL A 1 83 ? 3.630 -6.607 0.958 1.00 98.12 83 VAL A C 1
ATOM 613 O O . VAL A 1 83 ? 3.818 -7.768 0.594 1.00 98.12 83 VAL A O 1
ATOM 616 N N . ALA A 1 84 ? 2.802 -5.785 0.309 1.00 96.50 84 ALA A N 1
ATOM 617 C CA . ALA A 1 84 ? 2.064 -6.171 -0.889 1.00 96.50 84 ALA A CA 1
ATOM 618 C C . ALA A 1 84 ? 3.012 -6.627 -1.998 1.00 96.50 84 ALA A C 1
ATOM 620 O O . ALA A 1 84 ? 2.768 -7.650 -2.630 1.00 96.50 84 ALA A O 1
ATOM 621 N N . ALA A 1 85 ? 4.117 -5.906 -2.183 1.00 97.81 85 ALA A N 1
ATOM 622 C CA . ALA A 1 85 ? 5.173 -6.273 -3.105 1.00 97.81 85 ALA A CA 1
ATOM 623 C C . ALA A 1 85 ? 5.701 -7.687 -2.775 1.00 97.81 85 ALA A C 1
ATOM 625 O O . ALA A 1 85 ? 5.622 -8.587 -3.610 1.00 97.81 85 ALA A O 1
ATOM 626 N N . ARG A 1 86 ? 6.112 -7.957 -1.529 1.00 98.56 86 ARG A N 1
ATOM 627 C CA . ARG A 1 86 ? 6.600 -9.294 -1.145 1.00 98.56 86 ARG A CA 1
ATOM 628 C C . ARG A 1 86 ? 5.587 -10.406 -1.450 1.00 98.56 86 ARG A C 1
ATOM 630 O O . ARG A 1 86 ? 5.968 -11.440 -1.993 1.00 98.56 86 ARG A O 1
ATOM 637 N N . HIS A 1 87 ? 4.308 -10.205 -1.135 1.00 98.50 87 HIS A N 1
ATOM 638 C CA . HIS A 1 87 ? 3.266 -11.194 -1.447 1.00 98.50 87 HIS A CA 1
ATOM 639 C C . HIS A 1 87 ? 3.057 -11.377 -2.950 1.00 98.50 87 HIS A C 1
ATOM 641 O O . HIS A 1 87 ? 2.974 -12.511 -3.405 1.00 98.50 87 HIS A O 1
ATOM 647 N N . LEU A 1 88 ? 3.044 -10.298 -3.738 1.00 97.38 88 LEU A N 1
ATOM 648 C CA . LEU A 1 88 ? 2.946 -10.388 -5.199 1.00 97.38 88 LEU A CA 1
ATOM 649 C C . LEU A 1 88 ? 4.124 -11.164 -5.797 1.00 97.38 88 LEU A C 1
ATOM 651 O O . LEU A 1 88 ? 3.922 -11.997 -6.673 1.00 97.38 88 LEU A O 1
ATOM 655 N N . HIS A 1 89 ? 5.337 -10.985 -5.280 1.00 98.38 89 HIS A N 1
ATOM 656 C CA . HIS A 1 89 ? 6.460 -11.822 -5.694 1.00 98.38 89 HIS A CA 1
ATOM 657 C C . HIS A 1 89 ? 6.183 -13.315 -5.427 1.00 98.38 89 HIS A C 1
ATOM 659 O O . HIS A 1 89 ? 6.316 -14.143 -6.326 1.00 98.38 89 HIS A O 1
ATOM 665 N N . HIS A 1 90 ? 5.699 -13.667 -4.230 1.00 98.31 90 HIS A N 1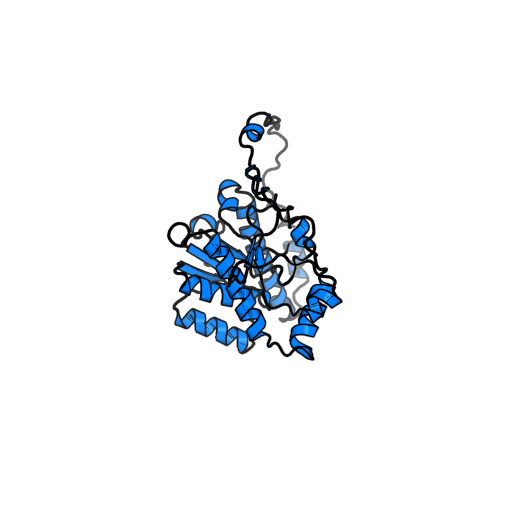
ATOM 666 C CA . HIS A 1 90 ? 5.306 -15.047 -3.910 1.00 98.31 90 HIS A CA 1
ATOM 667 C C . HIS A 1 90 ? 4.112 -15.567 -4.726 1.00 98.31 90 HIS A C 1
ATOM 669 O O . HIS A 1 90 ? 3.981 -16.776 -4.908 1.00 98.31 90 HIS A O 1
ATOM 675 N N . PHE A 1 91 ? 3.258 -14.683 -5.243 1.00 97.19 91 PHE A N 1
ATOM 676 C CA . PHE A 1 91 ? 2.150 -15.033 -6.139 1.00 97.19 91 PHE A CA 1
ATOM 677 C C . PHE A 1 91 ? 2.594 -15.217 -7.601 1.00 97.19 91 PHE A C 1
ATOM 679 O O . PHE A 1 91 ? 1.772 -15.530 -8.463 1.00 97.19 91 PHE A O 1
ATOM 686 N N . GLY A 1 92 ? 3.891 -15.062 -7.885 1.00 97.44 92 GLY A N 1
ATOM 687 C CA . GLY A 1 92 ? 4.488 -15.342 -9.189 1.00 97.44 92 GLY A CA 1
ATOM 688 C C . GLY A 1 92 ? 4.572 -14.140 -10.128 1.00 97.44 92 GLY A C 1
ATOM 689 O O . GLY A 1 92 ? 4.755 -14.343 -11.324 1.00 97.44 92 GLY A O 1
ATOM 690 N N . TYR A 1 93 ? 4.439 -12.913 -9.616 1.00 97.12 93 TYR A N 1
ATOM 691 C CA . TYR A 1 93 ? 4.638 -11.698 -10.410 1.00 97.12 93 TYR A CA 1
ATOM 692 C C . TYR A 1 93 ? 6.119 -11.311 -10.488 1.00 97.12 93 TYR A C 1
ATOM 694 O O . TYR A 1 93 ? 6.870 -11.435 -9.516 1.00 97.12 93 TYR A O 1
ATOM 702 N N . ASN A 1 94 ? 6.522 -10.751 -11.626 1.00 97.06 94 ASN A N 1
ATOM 703 C CA . ASN A 1 94 ? 7.802 -10.088 -11.808 1.00 97.06 94 ASN A CA 1
ATOM 704 C C . ASN A 1 94 ? 7.725 -8.659 -11.260 1.00 97.06 94 ASN A C 1
ATOM 706 O O . ASN A 1 94 ? 7.132 -7.764 -11.864 1.00 97.06 94 ASN A O 1
ATOM 710 N N . LEU A 1 95 ? 8.307 -8.464 -10.086 1.00 97.06 95 LEU A N 1
ATOM 711 C CA . LEU A 1 95 ? 8.122 -7.271 -9.280 1.00 97.06 95 LEU A CA 1
ATOM 712 C C . LEU A 1 95 ? 9.367 -6.381 -9.278 1.00 97.06 95 LEU A C 1
ATOM 714 O O . LEU A 1 95 ? 10.467 -6.865 -9.041 1.00 97.06 95 LEU A O 1
ATOM 718 N N . SER A 1 96 ? 9.151 -5.071 -9.371 1.00 98.06 96 SER A N 1
ATOM 719 C CA . SER A 1 96 ? 10.112 -4.022 -9.022 1.00 98.06 96 SER A CA 1
ATOM 720 C C . SER A 1 96 ? 9.542 -3.093 -7.947 1.00 98.06 96 SER A C 1
ATOM 722 O O . SER A 1 96 ? 8.328 -2.889 -7.857 1.00 98.06 96 SER A O 1
ATOM 724 N N . VAL A 1 97 ? 10.409 -2.477 -7.142 1.00 98.06 97 VAL A N 1
ATOM 725 C CA . VAL A 1 97 ? 10.011 -1.524 -6.093 1.00 98.06 97 VAL A CA 1
ATOM 726 C C . VAL A 1 97 ? 10.702 -0.182 -6.294 1.00 98.06 97 VAL A C 1
ATOM 728 O O . VAL A 1 97 ? 11.917 -0.114 -6.409 1.00 98.06 97 VAL A O 1
ATOM 731 N N . CYS A 1 98 ? 9.956 0.919 -6.249 1.00 95.81 98 CYS A N 1
ATOM 732 C CA . CYS A 1 98 ? 10.513 2.261 -6.119 1.00 95.81 98 CYS A CA 1
ATOM 733 C C . CYS A 1 98 ? 10.224 2.800 -4.716 1.00 95.81 98 CYS A C 1
ATOM 735 O O . CYS A 1 98 ? 9.073 3.072 -4.374 1.00 95.81 98 CYS A O 1
ATOM 737 N N . TYR A 1 99 ? 11.267 2.970 -3.895 1.00 95.50 99 TYR A N 1
ATOM 738 C CA . TYR A 1 99 ? 11.140 3.464 -2.518 1.00 95.50 99 TYR A CA 1
ATOM 739 C C . TYR A 1 99 ? 12.076 4.661 -2.251 1.00 95.50 99 TYR A C 1
ATOM 741 O O . TYR A 1 99 ? 13.091 4.533 -1.561 1.00 95.50 99 TYR A O 1
ATOM 749 N N . PRO A 1 100 ? 11.757 5.851 -2.797 1.00 89.19 100 PRO A N 1
ATOM 750 C CA . PRO A 1 100 ? 12.701 6.968 -2.901 1.00 89.19 100 PRO A CA 1
ATOM 751 C C . PRO A 1 100 ? 13.074 7.619 -1.566 1.00 89.19 100 PRO A C 1
ATOM 753 O O . PRO A 1 100 ? 14.116 8.261 -1.451 1.00 89.19 100 PRO A O 1
ATOM 756 N N . LYS A 1 101 ? 12.216 7.496 -0.549 1.00 89.12 101 LYS A N 1
ATOM 757 C CA . LYS A 1 101 ? 12.497 7.973 0.807 1.00 89.12 101 LYS A CA 1
ATOM 758 C C . LYS A 1 101 ? 12.220 6.847 1.787 1.00 89.12 101 LYS A C 1
ATOM 760 O O . LYS A 1 101 ? 11.085 6.685 2.228 1.00 89.12 101 LYS A O 1
ATOM 765 N N . ARG A 1 102 ? 13.271 6.093 2.110 1.00 93.25 102 ARG A N 1
ATOM 766 C CA . ARG A 1 102 ? 13.215 5.007 3.090 1.00 93.25 102 ARG A CA 1
ATOM 767 C C . ARG A 1 102 ? 12.915 5.558 4.488 1.00 93.25 102 ARG A C 1
ATOM 769 O O . ARG A 1 102 ? 13.444 6.600 4.883 1.00 93.25 102 ARG A O 1
ATOM 776 N N . THR A 1 103 ? 12.036 4.881 5.216 1.00 92.56 103 THR A N 1
ATOM 777 C CA . THR A 1 103 ? 11.712 5.204 6.608 1.00 92.56 103 THR A CA 1
ATOM 778 C C . THR A 1 103 ? 12.804 4.623 7.507 1.00 92.56 103 THR A C 1
ATOM 780 O O . THR A 1 103 ? 12.981 3.411 7.486 1.00 92.56 103 THR A O 1
ATOM 783 N N . PRO A 1 104 ? 13.514 5.429 8.318 1.00 93.69 104 PRO A N 1
ATOM 784 C CA . PRO A 1 104 ? 14.603 4.936 9.162 1.00 93.69 104 PRO A CA 1
ATOM 785 C C . PRO A 1 104 ? 14.045 4.293 10.441 1.00 93.69 104 PRO A C 1
ATOM 787 O O . PRO A 1 104 ? 14.094 4.884 11.521 1.00 93.69 104 PRO A O 1
ATOM 790 N N . LYS A 1 105 ? 13.417 3.122 10.306 1.00 94.69 105 LYS A N 1
ATOM 791 C CA . LYS A 1 105 ? 12.830 2.350 11.408 1.00 94.69 105 LYS A CA 1
ATOM 792 C C . LYS A 1 105 ? 13.055 0.851 11.165 1.00 94.69 105 LYS A C 1
ATOM 794 O O . LYS A 1 105 ? 12.778 0.411 10.049 1.00 94.69 105 LYS A O 1
ATOM 799 N N . PRO A 1 106 ? 13.367 0.056 12.211 1.00 97.88 106 PRO A N 1
ATOM 800 C CA . PRO A 1 106 ? 13.679 -1.370 12.069 1.00 97.88 106 PRO A CA 1
ATOM 801 C C . PRO A 1 106 ? 12.632 -2.191 11.308 1.00 97.88 106 PRO A C 1
ATOM 803 O O . PRO A 1 106 ? 12.992 -3.055 10.518 1.00 97.88 106 PRO A O 1
ATOM 806 N N . LEU A 1 107 ? 11.341 -1.891 11.497 1.00 96.75 107 LEU A N 1
ATOM 807 C CA . LEU A 1 107 ? 10.254 -2.526 10.743 1.00 96.75 107 LEU A CA 1
ATOM 808 C C . LEU A 1 107 ? 10.456 -2.395 9.225 1.00 96.75 107 LEU A C 1
ATOM 810 O O . LEU A 1 107 ? 10.363 -3.372 8.491 1.00 96.75 107 LEU A O 1
ATOM 814 N N . TYR A 1 108 ? 10.745 -1.183 8.754 1.00 97.44 108 TYR A N 1
ATOM 815 C CA . TYR A 1 108 ? 10.876 -0.893 7.328 1.00 97.44 108 TYR A CA 1
ATOM 816 C C . TYR A 1 108 ? 12.193 -1.431 6.773 1.00 97.44 108 TYR A C 1
ATOM 818 O O . TYR A 1 108 ? 12.208 -1.925 5.648 1.00 97.44 108 TYR A O 1
ATOM 826 N N . ASP A 1 109 ? 13.265 -1.394 7.568 1.00 97.94 109 ASP A N 1
ATOM 827 C CA . ASP A 1 109 ? 14.534 -2.030 7.212 1.00 97.94 109 ASP A CA 1
ATOM 828 C C . ASP A 1 109 ? 14.334 -3.540 7.014 1.00 97.94 109 ASP A C 1
ATOM 830 O O . ASP A 1 109 ? 14.753 -4.087 5.998 1.00 97.94 109 ASP A O 1
ATOM 834 N N . GLY A 1 110 ? 13.585 -4.195 7.909 1.00 98.38 110 GLY A N 1
ATOM 835 C CA . GLY A 1 110 ? 13.220 -5.606 7.780 1.00 98.38 110 GLY A CA 1
ATOM 836 C C . GLY A 1 110 ? 12.414 -5.913 6.514 1.00 98.38 110 GLY A C 1
ATOM 837 O O . GLY A 1 110 ? 12.728 -6.876 5.817 1.00 98.38 110 GLY A O 1
ATOM 838 N N . LEU A 1 111 ? 11.419 -5.087 6.169 1.00 98.56 111 LEU A N 1
ATOM 839 C CA . LEU A 1 111 ? 10.645 -5.245 4.926 1.00 98.56 111 LEU A CA 1
ATOM 840 C C . LEU A 1 111 ? 11.524 -5.114 3.675 1.00 98.56 111 LEU A C 1
ATOM 842 O O . LEU A 1 111 ? 11.368 -5.874 2.720 1.00 98.56 111 LEU A O 1
ATOM 846 N N . VAL A 1 112 ? 12.463 -4.168 3.687 1.00 98.56 112 VAL A N 1
ATOM 847 C CA . VAL A 1 112 ? 13.433 -3.991 2.604 1.00 98.56 112 VAL A CA 1
ATOM 848 C C . VAL A 1 112 ? 14.368 -5.196 2.510 1.00 98.56 112 VAL A C 1
ATOM 850 O O . VAL A 1 112 ? 14.501 -5.756 1.427 1.00 98.56 112 VAL A O 1
ATOM 853 N N . THR A 1 113 ? 14.944 -5.652 3.626 1.00 98.62 113 THR A N 1
ATOM 854 C CA . THR A 1 113 ? 15.812 -6.839 3.657 1.00 98.62 113 THR A CA 1
ATOM 855 C C . THR A 1 113 ? 15.093 -8.084 3.137 1.00 98.62 113 THR A C 1
ATOM 857 O O . THR A 1 113 ? 15.682 -8.858 2.389 1.00 98.62 113 THR A O 1
ATOM 860 N N . GLN A 1 114 ? 13.814 -8.276 3.477 1.00 98.69 114 GLN A N 1
ATOM 861 C CA . GLN A 1 114 ? 13.017 -9.393 2.960 1.00 98.69 114 GLN A CA 1
ATOM 862 C C . GLN A 1 114 ? 12.906 -9.345 1.429 1.00 98.69 114 GLN A C 1
ATOM 864 O O . GLN A 1 114 ? 13.168 -10.345 0.766 1.00 98.69 114 GLN A O 1
ATOM 869 N N . LEU A 1 115 ? 12.569 -8.186 0.856 1.00 98.69 115 LEU A N 1
ATOM 870 C CA . LEU A 1 115 ? 12.481 -8.001 -0.598 1.00 98.69 115 LEU A CA 1
ATOM 871 C C . LEU A 1 115 ? 13.838 -8.184 -1.294 1.00 98.69 115 LEU A C 1
ATOM 873 O O . LEU A 1 115 ? 13.918 -8.877 -2.305 1.00 98.69 115 LEU A O 1
ATOM 877 N N . GLU A 1 116 ? 14.909 -7.623 -0.732 1.00 98.38 116 GLU A N 1
ATOM 878 C CA . GLU A 1 116 ? 16.272 -7.787 -1.252 1.00 98.38 116 GLU A CA 1
ATOM 879 C C . GLU A 1 116 ? 16.711 -9.264 -1.201 1.00 98.38 116 GLU A C 1
ATOM 881 O O . GLU A 1 116 ? 17.316 -9.757 -2.152 1.00 98.38 116 GLU A O 1
ATOM 886 N N . SER A 1 117 ? 16.331 -10.013 -0.156 1.00 98.44 117 SER A N 1
ATOM 887 C CA . SER A 1 117 ? 16.618 -11.454 -0.047 1.00 98.44 117 SER A CA 1
ATOM 888 C C . SER A 1 117 ? 15.862 -12.318 -1.065 1.00 98.44 117 SER A C 1
ATOM 890 O O . SER A 1 117 ? 16.306 -13.418 -1.385 1.00 98.44 117 SER A O 1
ATOM 892 N N . LEU A 1 118 ? 14.751 -11.804 -1.604 1.00 98.31 118 LEU A N 1
ATOM 893 C CA . LEU A 1 118 ? 13.998 -12.388 -2.720 1.00 98.31 118 LEU A CA 1
ATOM 894 C C . LEU A 1 118 ? 14.504 -11.899 -4.089 1.00 98.31 118 LEU A C 1
ATOM 896 O O . LEU A 1 118 ? 13.879 -12.165 -5.112 1.00 98.31 118 LEU A O 1
ATOM 900 N N . CYS A 1 119 ? 15.618 -11.161 -4.113 1.00 98.00 119 CYS A N 1
ATOM 901 C CA . CYS A 1 119 ? 16.191 -10.545 -5.308 1.00 98.00 119 CYS A CA 1
ATOM 902 C C . CYS A 1 119 ? 15.226 -9.596 -6.042 1.00 98.00 119 CYS A C 1
ATOM 904 O O . CYS A 1 119 ? 15.351 -9.405 -7.252 1.00 98.00 119 CYS A O 1
ATOM 906 N N . VAL A 1 120 ? 14.280 -8.978 -5.325 1.00 98.38 120 VAL A N 1
ATOM 907 C CA . VAL A 1 120 ? 13.386 -7.971 -5.907 1.00 98.38 120 VAL A CA 1
ATOM 908 C C . VAL A 1 120 ? 14.181 -6.684 -6.178 1.00 98.38 120 VAL A C 1
ATOM 910 O O . VAL A 1 120 ? 14.741 -6.109 -5.239 1.00 98.38 120 VAL A O 1
ATOM 913 N N . PRO A 1 121 ? 14.237 -6.190 -7.429 1.00 98.06 121 PRO A N 1
ATOM 914 C CA . PRO A 1 121 ? 14.960 -4.970 -7.767 1.00 98.06 121 PRO A CA 1
ATOM 915 C C . PRO A 1 121 ? 14.319 -3.720 -7.152 1.00 98.06 121 PRO A C 1
ATOM 917 O O . PRO A 1 121 ? 13.113 -3.482 -7.268 1.00 98.06 121 PRO A O 1
ATOM 920 N N . PHE A 1 122 ? 15.162 -2.872 -6.557 1.00 98.06 122 PHE A N 1
ATOM 921 C CA . PHE A 1 122 ? 14.795 -1.522 -6.141 1.00 98.06 122 PHE A CA 1
ATOM 922 C C . PHE A 1 122 ? 15.249 -0.506 -7.192 1.00 98.06 122 PHE A C 1
ATOM 924 O O . PHE A 1 122 ? 16.446 -0.313 -7.390 1.00 98.06 122 PHE A O 1
ATOM 931 N N . LEU A 1 123 ? 14.293 0.159 -7.839 1.00 96.31 123 LEU A N 1
ATOM 932 C CA . LEU A 1 123 ? 14.528 1.167 -8.871 1.00 96.31 123 LEU A CA 1
ATOM 933 C C . LEU A 1 123 ? 14.515 2.574 -8.268 1.00 96.31 123 LEU A C 1
ATOM 935 O O . LEU A 1 123 ? 13.652 2.914 -7.444 1.00 96.31 123 LEU A O 1
ATOM 939 N N . SER A 1 124 ? 15.452 3.416 -8.700 1.00 92.44 124 SER A N 1
ATOM 940 C CA . SER A 1 124 ? 15.408 4.844 -8.397 1.00 92.44 124 SER A CA 1
ATOM 941 C C . SER A 1 124 ? 14.331 5.548 -9.235 1.00 92.44 124 SER A C 1
ATOM 943 O O . SER A 1 124 ? 13.719 4.970 -10.131 1.00 92.44 124 SER A O 1
ATOM 945 N N . VAL A 1 125 ? 14.045 6.813 -8.927 1.00 87.56 125 VAL A N 1
ATOM 946 C CA . VAL A 1 125 ? 13.056 7.603 -9.692 1.00 87.56 125 VAL A CA 1
ATOM 947 C C . VAL A 1 125 ? 13.599 7.952 -11.076 1.00 87.56 125 VAL A C 1
ATOM 949 O O . VAL A 1 125 ? 12.837 8.212 -12.008 1.00 87.56 125 VAL A O 1
ATOM 952 N N . GLU A 1 126 ? 14.920 8.012 -11.164 1.00 88.12 126 GLU A N 1
ATOM 953 C CA . GLU A 1 126 ? 15.714 8.324 -12.334 1.00 88.12 126 GLU A CA 1
ATOM 954 C C . GLU A 1 126 ? 15.778 7.132 -13.303 1.00 88.12 126 GLU A C 1
ATOM 956 O O . GLU A 1 126 ? 15.747 7.350 -14.509 1.00 88.12 126 GLU A O 1
ATOM 961 N N . ASP A 1 127 ? 15.754 5.896 -12.789 1.00 90.38 127 ASP A N 1
ATOM 962 C CA . ASP A 1 127 ? 15.698 4.667 -13.605 1.00 90.38 127 ASP A CA 1
ATOM 963 C C . ASP A 1 127 ? 14.321 4.438 -14.249 1.00 90.38 127 ASP A C 1
ATOM 965 O O . ASP A 1 127 ? 14.170 3.617 -15.151 1.00 90.38 127 ASP A O 1
ATOM 969 N N . LEU A 1 128 ? 13.292 5.142 -13.770 1.00 88.00 128 LEU A N 1
ATOM 970 C CA . LEU A 1 128 ? 11.926 4.995 -14.251 1.00 88.00 128 LEU A CA 1
ATOM 971 C C . LEU A 1 128 ? 11.645 5.928 -15.429 1.00 88.00 128 LEU A C 1
ATOM 973 O O . LEU A 1 128 ? 11.750 7.160 -15.327 1.00 88.00 128 LEU A O 1
ATOM 977 N N . SER A 1 129 ? 11.172 5.331 -16.520 1.00 86.50 129 SER A N 1
ATOM 978 C CA . SER A 1 129 ? 10.669 6.032 -17.697 1.00 86.50 129 SER A CA 1
ATOM 979 C C . SER A 1 129 ? 9.554 7.025 -17.333 1.00 86.50 129 SER A C 1
ATOM 981 O O . SER A 1 129 ? 8.913 6.958 -16.275 1.00 86.50 129 SER A O 1
ATOM 983 N N . MET A 1 130 ? 9.338 8.028 -18.188 1.00 78.12 130 MET A N 1
ATOM 984 C CA . MET A 1 130 ? 8.210 8.947 -18.003 1.00 78.12 130 MET A CA 1
ATOM 985 C C . MET A 1 130 ? 6.866 8.256 -18.246 1.00 78.12 130 MET A C 1
ATOM 987 O O . MET A 1 130 ? 5.894 8.547 -17.547 1.00 78.12 130 MET A O 1
ATOM 991 N N . ASP A 1 131 ? 6.833 7.335 -19.204 1.00 81.00 131 ASP A N 1
ATOM 992 C CA . ASP A 1 131 ? 5.684 6.492 -19.494 1.00 81.00 131 ASP A CA 1
ATOM 993 C C . ASP A 1 131 ? 5.924 5.068 -18.978 1.00 81.00 131 ASP A C 1
ATOM 995 O O . ASP A 1 131 ? 6.523 4.235 -19.654 1.00 81.00 131 ASP A O 1
ATOM 999 N N . LEU A 1 132 ? 5.414 4.801 -17.775 1.00 81.44 132 LEU A N 1
ATOM 1000 C CA . LEU A 1 132 ? 5.577 3.515 -17.092 1.00 81.44 132 LEU A CA 1
ATOM 1001 C C . LEU A 1 132 ? 4.805 2.367 -17.766 1.00 81.44 132 LEU A C 1
ATOM 1003 O O . LEU A 1 132 ? 5.034 1.212 -17.418 1.00 81.44 132 LEU A O 1
ATOM 1007 N N . SER A 1 133 ? 3.883 2.659 -18.691 1.00 77.31 133 SER A N 1
ATOM 1008 C CA . SER A 1 133 ? 2.993 1.651 -19.283 1.00 77.31 133 SER A CA 1
ATOM 1009 C C . SER A 1 133 ? 3.713 0.657 -20.194 1.00 77.31 133 SER A C 1
ATOM 1011 O O . SER A 1 133 ? 3.249 -0.467 -20.378 1.00 77.31 133 SER A O 1
ATOM 1013 N N . ASN A 1 134 ? 4.857 1.059 -20.749 1.00 81.44 134 ASN A N 1
ATOM 1014 C CA . ASN A 1 134 ? 5.666 0.190 -21.598 1.00 81.44 134 ASN A CA 1
ATOM 1015 C C . ASN A 1 134 ? 6.405 -0.866 -20.772 1.00 81.44 134 ASN A C 1
ATOM 1017 O O . ASN A 1 134 ? 6.588 -1.997 -21.227 1.00 81.44 134 ASN A O 1
ATOM 1021 N N . ASP A 1 135 ? 6.779 -0.513 -19.544 1.00 86.25 135 ASP A N 1
ATOM 1022 C CA . ASP A 1 135 ? 7.646 -1.319 -18.687 1.00 86.25 135 ASP A CA 1
ATOM 1023 C C . ASP A 1 135 ? 6.851 -2.186 -17.704 1.00 86.25 135 ASP A C 1
ATOM 1025 O O . ASP A 1 135 ? 7.289 -3.285 -17.356 1.00 86.25 135 ASP A O 1
ATOM 1029 N N . PHE A 1 136 ? 5.669 -1.722 -17.286 1.00 88.12 136 PHE A N 1
ATOM 1030 C CA . PHE A 1 136 ? 4.873 -2.351 -16.237 1.00 88.12 136 PHE A CA 1
ATOM 1031 C C . PHE A 1 136 ? 3.415 -2.534 -16.645 1.00 88.12 136 PHE A C 1
ATOM 1033 O O . PHE A 1 136 ? 2.778 -1.637 -17.192 1.00 88.12 136 PHE A O 1
ATOM 1040 N N . ASP A 1 137 ? 2.875 -3.695 -16.289 1.00 85.00 137 ASP A N 1
ATOM 1041 C CA . ASP A 1 137 ? 1.478 -4.057 -16.498 1.00 85.00 137 ASP A CA 1
ATOM 1042 C C . ASP A 1 137 ? 0.604 -3.556 -15.338 1.00 85.00 137 ASP A C 1
ATOM 1044 O O . ASP A 1 137 ? -0.545 -3.176 -15.544 1.00 85.00 137 ASP A O 1
ATOM 1048 N N . ILE A 1 138 ? 1.156 -3.535 -14.115 1.00 86.38 138 ILE A N 1
ATOM 1049 C CA . ILE A 1 138 ? 0.449 -3.155 -12.884 1.00 86.38 138 ILE A CA 1
ATOM 1050 C C . ILE A 1 138 ? 1.306 -2.186 -12.065 1.00 86.38 138 ILE A C 1
ATOM 1052 O O . ILE A 1 138 ? 2.501 -2.400 -11.861 1.00 86.38 138 ILE A O 1
ATOM 1056 N N . LEU A 1 139 ? 0.673 -1.145 -11.519 1.00 87.81 139 LEU A N 1
ATOM 1057 C CA . LEU A 1 139 ? 1.291 -0.197 -10.594 1.00 87.81 139 LEU A CA 1
ATOM 1058 C C . LEU A 1 139 ? 0.590 -0.225 -9.241 1.00 87.81 139 LEU A C 1
ATOM 1060 O O . LEU A 1 139 ? -0.618 -0.003 -9.164 1.00 87.81 139 LEU A O 1
ATOM 1064 N N . VAL A 1 140 ? 1.360 -0.401 -8.169 1.00 87.12 140 VAL A N 1
ATOM 1065 C CA . VAL A 1 140 ? 0.874 -0.269 -6.791 1.00 87.12 140 VAL A CA 1
ATOM 1066 C C . VAL A 1 140 ? 1.281 1.103 -6.254 1.00 87.12 140 VAL A C 1
ATOM 1068 O O . VAL A 1 140 ? 2.434 1.320 -5.885 1.00 87.12 140 VAL A O 1
ATOM 1071 N N . AS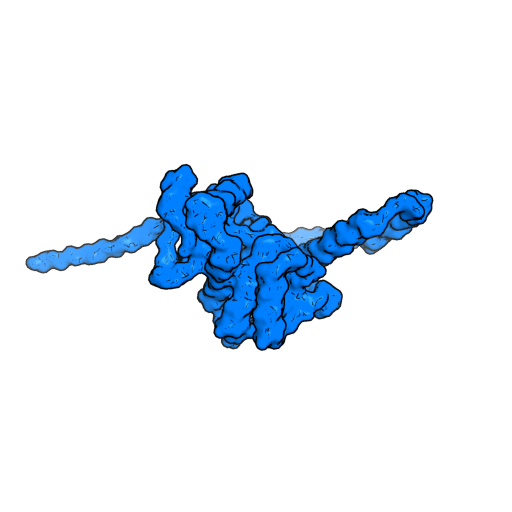P A 1 141 ? 0.340 2.050 -6.210 1.00 85.12 141 ASP A N 1
ATOM 1072 C CA . ASP A 1 141 ? 0.561 3.379 -5.615 1.00 85.12 141 ASP A CA 1
ATOM 1073 C C . ASP A 1 141 ? 0.424 3.324 -4.087 1.00 85.12 141 ASP A C 1
ATOM 1075 O O . ASP A 1 141 ? -0.649 3.514 -3.519 1.00 85.12 141 ASP A O 1
ATOM 1079 N N . ALA A 1 142 ? 1.548 3.101 -3.415 1.00 85.56 142 ALA A N 1
ATOM 1080 C CA . ALA A 1 142 ? 1.688 3.141 -1.964 1.00 85.56 142 ALA A CA 1
ATOM 1081 C C . ALA A 1 142 ? 2.331 4.460 -1.480 1.00 85.56 142 ALA A C 1
ATOM 1083 O O . ALA A 1 142 ? 2.795 4.581 -0.340 1.00 85.56 142 ALA A O 1
ATOM 1084 N N . MET A 1 143 ? 2.368 5.484 -2.339 1.00 74.06 143 MET A N 1
ATOM 1085 C CA . MET A 1 143 ? 2.986 6.776 -2.041 1.00 74.06 143 MET A CA 1
ATOM 1086 C C . MET A 1 143 ? 2.006 7.770 -1.413 1.00 74.06 143 MET A C 1
ATOM 1088 O O . MET A 1 143 ? 2.398 8.572 -0.557 1.00 74.06 143 MET A O 1
ATOM 1092 N N . PHE A 1 144 ? 0.738 7.734 -1.833 1.00 62.56 144 PHE A N 1
ATOM 1093 C CA . PHE A 1 144 ? -0.305 8.662 -1.373 1.00 62.56 144 PHE A CA 1
ATOM 1094 C C . PHE A 1 144 ? -1.400 8.010 -0.521 1.00 62.56 144 PHE A C 1
ATOM 1096 O O . PHE A 1 144 ? -2.194 8.744 0.072 1.00 62.56 144 PHE A O 1
ATOM 1103 N N . GLY A 1 145 ? -1.364 6.680 -0.390 1.00 54.19 145 GLY A N 1
ATOM 1104 C CA . GLY A 1 145 ? -2.235 5.856 0.451 1.00 54.19 145 GLY A CA 1
ATOM 1105 C C . GLY A 1 145 ? -3.364 5.145 -0.279 1.00 54.19 145 GLY A C 1
ATOM 1106 O O . GLY A 1 145 ? -3.612 5.431 -1.440 1.00 54.19 145 GLY A O 1
ATOM 1107 N N . PHE A 1 146 ? -4.058 4.269 0.453 1.00 51.88 146 PHE A N 1
ATOM 1108 C CA . PHE A 1 146 ? -5.307 3.558 0.116 1.00 51.88 146 PHE A CA 1
ATOM 1109 C C . PHE A 1 146 ? -6.283 3.635 1.316 1.00 51.88 146 PHE A C 1
ATOM 1111 O O . PHE A 1 146 ? -5.999 4.251 2.359 1.00 51.88 146 PHE A O 1
ATOM 1118 N N . SER A 1 147 ? -7.470 3.046 1.166 1.00 44.75 147 SER A N 1
ATOM 1119 C CA . SER A 1 147 ? -8.436 2.875 2.258 1.00 44.75 147 SER A CA 1
ATOM 1120 C C . SER A 1 147 ? -8.380 1.444 2.788 1.00 44.75 147 SER A C 1
ATOM 1122 O O . SER A 1 147 ? -8.585 0.509 2.023 1.00 44.75 147 SER A O 1
ATOM 1124 N N . PHE A 1 148 ? -8.158 1.278 4.092 1.00 54.19 148 PHE A N 1
ATOM 1125 C CA . PHE A 1 148 ? -8.270 -0.013 4.776 1.00 54.19 148 PHE A CA 1
ATOM 1126 C C . PHE A 1 148 ? -9.352 0.038 5.843 1.00 54.19 148 PHE A C 1
ATOM 1128 O O . PHE A 1 148 ? -9.576 1.102 6.426 1.00 54.19 148 PHE A O 1
ATOM 1135 N N . ARG A 1 149 ? -9.954 -1.125 6.138 1.00 56.00 149 ARG A N 1
ATOM 1136 C CA . ARG A 1 149 ? -11.006 -1.364 7.150 1.00 56.00 149 ARG A CA 1
ATOM 1137 C C . ARG A 1 149 ? -12.395 -0.914 6.725 1.00 56.00 149 ARG A C 1
ATOM 1139 O O . ARG A 1 149 ? -13.322 -1.714 6.744 1.00 56.00 149 ARG A O 1
ATOM 1146 N N . ALA A 1 150 ? -12.514 0.340 6.304 1.00 51.00 150 ALA A N 1
ATOM 1147 C CA . ALA A 1 150 ? -13.684 0.879 5.626 1.00 51.00 150 ALA A CA 1
ATOM 1148 C C . ALA A 1 150 ? -13.231 1.931 4.600 1.00 51.00 150 ALA A C 1
ATOM 1150 O O . ALA A 1 150 ? -12.208 2.597 4.813 1.00 51.00 150 ALA A O 1
ATOM 1151 N N . PRO A 1 151 ? -13.943 2.089 3.472 1.00 53.69 151 PRO A N 1
ATOM 1152 C CA . PRO A 1 151 ? -13.556 3.053 2.454 1.00 53.69 151 PRO A CA 1
ATOM 1153 C C . PRO A 1 151 ? -13.505 4.469 3.041 1.00 53.69 151 PRO A C 1
ATOM 1155 O O . PRO A 1 151 ? -14.444 4.915 3.696 1.00 53.69 151 PRO A O 1
ATOM 1158 N N . LYS A 1 152 ? -12.419 5.214 2.821 1.00 63.78 152 LYS A N 1
ATOM 1159 C CA . LYS A 1 152 ? -12.385 6.632 3.203 1.00 63.78 152 LYS A CA 1
ATOM 1160 C C . LYS A 1 152 ? -13.351 7.411 2.317 1.00 63.78 152 LYS A C 1
ATOM 1162 O O . LYS A 1 152 ? -13.577 7.030 1.173 1.00 63.78 152 LYS A O 1
ATOM 1167 N N . LEU A 1 153 ? -13.866 8.546 2.787 1.00 52.09 153 LEU A N 1
ATOM 1168 C CA . LEU A 1 153 ? -14.801 9.380 2.016 1.00 52.09 153 LEU A CA 1
ATOM 1169 C C . LEU A 1 153 ? -14.305 9.744 0.603 1.00 52.09 153 LEU A C 1
ATOM 1171 O O . LEU A 1 153 ? -15.127 9.871 -0.303 1.00 52.09 153 LEU A O 1
ATOM 1175 N N . CYS A 1 154 ? -12.989 9.858 0.380 1.00 45.16 154 CYS A N 1
ATOM 1176 C CA . CYS A 1 154 ? -12.428 10.073 -0.961 1.00 45.16 154 CYS A CA 1
ATOM 1177 C C . CYS A 1 154 ? -12.761 8.934 -1.943 1.00 45.16 154 CYS A C 1
ATOM 1179 O O . CYS A 1 154 ? -13.017 9.194 -3.115 1.00 45.16 154 CYS A O 1
ATOM 1181 N N . ALA A 1 155 ? -12.893 7.698 -1.458 1.00 52.72 155 ALA A N 1
ATOM 1182 C CA . ALA A 1 155 ? -13.230 6.533 -2.268 1.00 52.72 155 ALA A CA 1
ATOM 1183 C C . ALA A 1 155 ? -14.672 6.554 -2.814 1.00 52.72 155 ALA A C 1
ATOM 1185 O O . ALA A 1 155 ? -14.988 5.769 -3.703 1.00 52.72 155 ALA A O 1
ATOM 1186 N N . LYS A 1 156 ? -15.553 7.460 -2.351 1.00 58.50 156 LYS A N 1
ATOM 1187 C CA . LYS A 1 156 ? -16.889 7.650 -2.959 1.00 58.50 156 LYS A CA 1
ATOM 1188 C C . LYS A 1 156 ? -16.817 8.134 -4.407 1.00 58.50 156 LYS A C 1
ATOM 1190 O O . LYS A 1 156 ? -17.751 7.915 -5.166 1.00 58.50 156 LYS A O 1
ATOM 1195 N N . ARG A 1 157 ? -15.735 8.828 -4.770 1.00 57.56 157 ARG A N 1
ATOM 1196 C CA . ARG A 1 157 ? -15.517 9.372 -6.119 1.00 57.56 157 ARG A CA 1
ATOM 1197 C C . ARG A 1 157 ? -14.682 8.443 -6.999 1.00 57.56 157 ARG A C 1
ATOM 1199 O O . ARG A 1 157 ? -14.357 8.820 -8.120 1.00 57.56 157 ARG A O 1
ATOM 1206 N N . PHE A 1 158 ? -14.318 7.260 -6.498 1.00 59.56 158 PHE A N 1
ATOM 1207 C CA . PHE A 1 158 ? -13.565 6.290 -7.276 1.00 59.56 158 PHE A CA 1
ATOM 1208 C C . PHE A 1 158 ? -14.417 5.777 -8.440 1.00 59.56 158 PHE A C 1
ATOM 1210 O O . PHE A 1 158 ? -15.517 5.266 -8.242 1.00 59.56 158 PHE A O 1
ATOM 1217 N N . CYS A 1 159 ? -13.886 5.918 -9.649 1.00 57.50 159 CYS A N 1
ATOM 1218 C CA . CYS A 1 159 ? -14.540 5.556 -10.904 1.00 57.50 159 CYS A CA 1
ATOM 1219 C C . CYS A 1 159 ? -13.775 4.478 -11.689 1.00 57.50 159 CYS A C 1
ATOM 1221 O O . CYS A 1 159 ? -14.070 4.250 -12.858 1.00 57.50 159 CYS A O 1
ATOM 1223 N N . GLY A 1 160 ? -12.788 3.826 -11.065 1.00 64.06 160 GLY A N 1
ATOM 1224 C CA . GLY A 1 160 ? -12.082 2.710 -11.686 1.00 64.06 160 GLY A CA 1
ATOM 1225 C C . GLY A 1 160 ? -12.943 1.441 -11.763 1.00 64.06 160 GLY A C 1
ATOM 1226 O O . GLY A 1 160 ? -13.933 1.315 -11.039 1.00 64.06 160 GLY A O 1
ATOM 1227 N N . PRO A 1 161 ? -12.549 0.470 -12.605 1.00 67.56 161 PRO A N 1
ATOM 1228 C CA . PRO A 1 161 ? -13.341 -0.735 -12.872 1.00 67.56 161 PRO A CA 1
ATOM 1229 C C . PRO A 1 161 ? -13.423 -1.681 -11.666 1.00 67.56 161 PRO A C 1
ATOM 1231 O O . PRO A 1 161 ? -14.301 -2.543 -11.586 1.00 67.56 161 PRO A O 1
ATOM 1234 N N . HIS A 1 162 ? -12.488 -1.556 -10.721 1.00 77.31 162 HIS A N 1
ATOM 1235 C CA . HIS A 1 162 ? -12.314 -2.486 -9.616 1.00 77.31 162 HIS A CA 1
ATOM 1236 C C . HIS A 1 162 ? -12.046 -1.730 -8.320 1.00 77.31 162 HIS A C 1
ATOM 1238 O O . HIS A 1 162 ? -11.017 -1.078 -8.173 1.00 77.31 162 HIS A O 1
ATOM 1244 N N . HIS A 1 163 ? -12.969 -1.842 -7.371 1.00 79.00 163 HIS A N 1
ATOM 1245 C CA . HIS A 1 163 ? -12.823 -1.291 -6.033 1.00 79.00 163 HIS A CA 1
ATOM 1246 C C . HIS A 1 163 ? -12.917 -2.446 -5.041 1.00 79.00 163 HIS A C 1
ATOM 1248 O O . HIS A 1 163 ? -13.815 -3.277 -5.138 1.00 79.00 163 HIS A O 1
ATOM 1254 N N . PHE A 1 164 ? -11.964 -2.529 -4.121 1.00 83.06 164 PHE A N 1
ATOM 1255 C CA . PHE A 1 164 ? -11.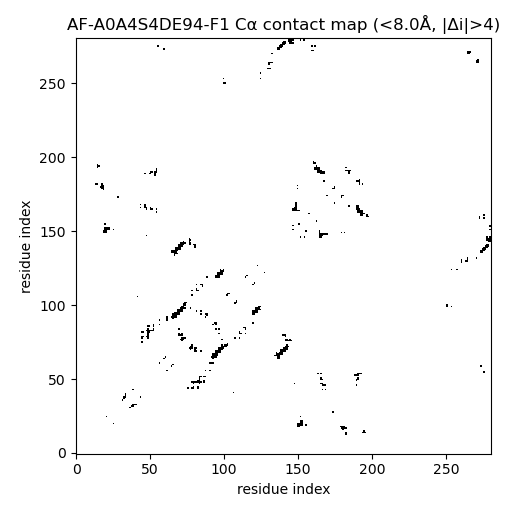900 -3.577 -3.112 1.00 83.06 164 PHE A CA 1
ATOM 1256 C C . PHE A 1 164 ? -11.839 -2.963 -1.725 1.00 83.06 164 PHE A C 1
ATOM 1258 O O . PHE A 1 164 ? -11.170 -1.955 -1.501 1.00 83.06 164 PHE A O 1
ATOM 1265 N N . LEU A 1 165 ? -12.511 -3.619 -0.789 1.00 83.19 165 LEU A N 1
ATOM 1266 C CA . LEU A 1 165 ? -12.320 -3.423 0.629 1.00 83.19 165 LEU A C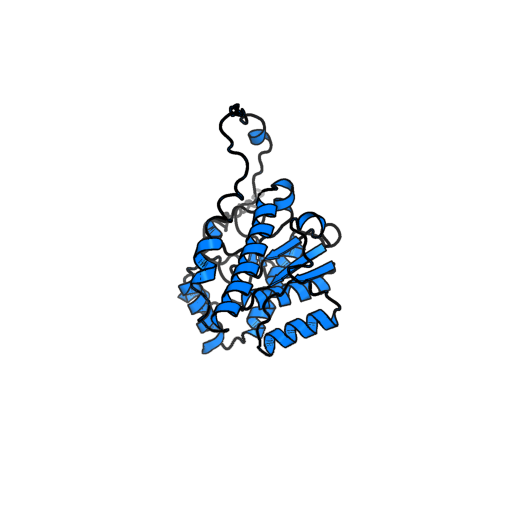A 1
ATOM 1267 C C . LEU A 1 165 ? -11.388 -4.514 1.151 1.00 83.19 165 LEU A C 1
ATOM 1269 O O . LEU A 1 165 ? -11.691 -5.698 1.032 1.00 83.19 165 LEU A O 1
ATOM 1273 N N . GLY A 1 166 ? -10.257 -4.105 1.719 1.00 84.38 166 GLY A N 1
ATOM 1274 C CA . GLY A 1 166 ? -9.309 -4.988 2.392 1.00 84.38 166 GLY A CA 1
ATOM 1275 C C . GLY A 1 166 ? -9.255 -4.750 3.898 1.00 84.38 166 GLY A C 1
ATOM 1276 O O . GLY A 1 166 ? -9.822 -3.785 4.426 1.00 84.38 166 GLY A O 1
ATOM 1277 N N . GLY A 1 167 ? -8.496 -5.603 4.580 1.00 79.56 167 GLY A N 1
ATOM 1278 C CA . GLY A 1 167 ? -8.268 -5.496 6.015 1.00 79.56 167 GLY A CA 1
ATOM 1279 C C . GLY A 1 167 ? -9.353 -6.173 6.846 1.00 79.56 167 GLY A C 1
ATOM 1280 O O . GLY A 1 167 ? -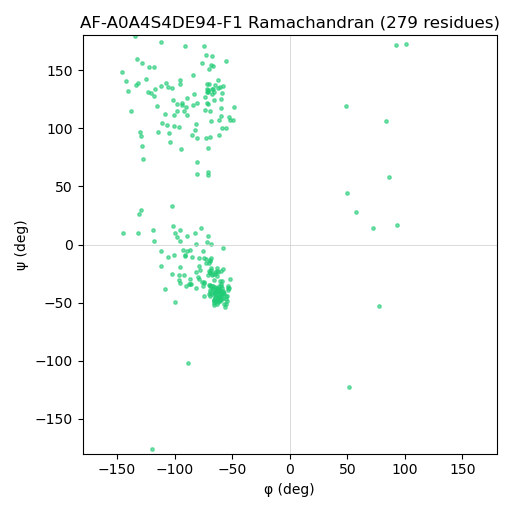9.999 -5.547 7.690 1.00 79.56 167 GLY A O 1
ATOM 1281 N N . ARG A 1 168 ? -9.534 -7.479 6.615 1.00 89.00 168 ARG A N 1
ATOM 1282 C CA . ARG A 1 168 ? -10.429 -8.367 7.373 1.00 89.00 168 ARG A CA 1
ATOM 1283 C C . ARG A 1 168 ? -9.903 -8.657 8.789 1.00 89.00 168 ARG A C 1
ATOM 1285 O O . ARG A 1 168 ? -9.590 -9.789 9.138 1.00 89.00 168 ARG A O 1
ATOM 1292 N N . PHE A 1 169 ? -9.786 -7.614 9.600 1.00 89.00 169 PHE A N 1
ATOM 1293 C CA . PHE A 1 169 ? -9.295 -7.683 10.980 1.00 89.00 169 PHE A CA 1
ATOM 1294 C C . PHE A 1 169 ? -10.002 -6.695 11.916 1.00 89.00 169 PHE A C 1
ATOM 1296 O O . PHE A 1 169 ? -9.568 -6.506 13.046 1.00 89.00 169 PHE A O 1
ATOM 1303 N N . VAL A 1 170 ? -11.084 -6.050 11.461 1.00 89.50 170 VAL A N 1
ATOM 1304 C CA . VAL A 1 170 ? -11.871 -5.105 12.268 1.00 89.50 170 VAL A CA 1
ATOM 1305 C C . VAL A 1 170 ? -12.695 -5.877 13.308 1.00 89.50 170 VAL A C 1
ATOM 1307 O O . VAL A 1 170 ? -13.585 -6.635 12.915 1.00 89.50 170 VAL A O 1
ATOM 1310 N N . PRO A 1 171 ? -12.455 -5.699 14.620 1.00 93.56 171 PRO A N 1
ATOM 1311 C CA . PRO A 1 171 ? -13.214 -6.409 15.645 1.00 93.56 171 PRO A CA 1
ATOM 1312 C C . PRO A 1 171 ? -14.669 -5.920 15.728 1.00 93.56 171 PRO A C 1
ATOM 1314 O O . PRO A 1 171 ? -14.916 -4.732 15.497 1.00 93.56 171 PRO A O 1
ATOM 1317 N N . PRO A 1 172 ? -15.629 -6.775 16.140 1.00 93.62 172 PRO A N 1
ATOM 1318 C CA . PRO A 1 172 ? -17.037 -6.385 16.275 1.00 93.62 172 PRO A CA 1
ATOM 1319 C C . PRO A 1 172 ? -17.257 -5.142 17.148 1.00 93.62 172 PRO A C 1
ATOM 1321 O O . PRO A 1 172 ? -18.062 -4.286 16.807 1.00 93.62 172 PRO A O 1
ATOM 1324 N N . SER A 1 173 ? -16.460 -4.962 18.206 1.00 94.12 173 SER A N 1
ATOM 1325 C CA . SER A 1 173 ? -16.527 -3.777 19.072 1.00 94.12 173 SER A CA 1
ATOM 1326 C C . SER A 1 173 ? -16.276 -2.455 18.332 1.00 94.12 173 SER A C 1
ATOM 1328 O O . SER A 1 173 ? -16.881 -1.437 18.668 1.00 94.12 173 SER A O 1
ATOM 1330 N N . ILE A 1 174 ? -15.416 -2.453 17.308 1.00 92.50 174 ILE A N 1
ATOM 1331 C CA . ILE A 1 174 ? -15.187 -1.290 16.438 1.00 92.50 174 ILE A CA 1
ATOM 1332 C C . ILE A 1 174 ? -16.363 -1.105 15.483 1.00 92.50 174 ILE A C 1
ATOM 1334 O O . ILE A 1 174 ? -16.836 0.019 15.309 1.00 92.50 174 ILE A O 1
ATOM 1338 N N . VAL A 1 175 ? -16.846 -2.200 14.890 1.00 91.12 175 VAL A N 1
ATOM 1339 C CA . VAL A 1 175 ? -18.008 -2.187 13.992 1.00 91.12 175 VAL A CA 1
ATOM 1340 C C . VAL A 1 175 ? -19.214 -1.563 14.696 1.00 91.12 175 VAL A C 1
ATOM 1342 O O . VAL A 1 175 ? -19.822 -0.641 14.158 1.00 91.12 175 VAL A O 1
ATOM 1345 N N . ASP A 1 176 ? -19.493 -1.977 15.930 1.00 93.69 176 ASP A N 1
ATOM 1346 C CA . ASP A 1 176 ? -20.619 -1.482 16.720 1.00 93.69 176 ASP A CA 1
ATOM 1347 C C . ASP A 1 176 ? -20.440 -0.021 17.146 1.00 93.69 176 ASP A C 1
ATOM 1349 O O . ASP A 1 176 ? -21.373 0.782 17.022 1.00 93.69 176 ASP A O 1
ATOM 1353 N N . LYS A 1 177 ? -19.235 0.342 17.612 1.00 93.00 177 LYS A N 1
ATOM 1354 C CA . LYS A 1 177 ? -18.912 1.701 18.072 1.00 93.00 177 LYS A CA 1
ATOM 1355 C C . LYS A 1 177 ? -19.069 2.735 16.960 1.00 93.00 177 LYS A C 1
ATOM 1357 O O . LYS A 1 177 ? -19.632 3.800 17.200 1.00 93.00 177 LYS A O 1
ATOM 1362 N N . TYR A 1 178 ? -18.585 2.420 15.761 1.00 89.06 178 TYR A N 1
ATOM 1363 C CA . TYR A 1 178 ? -18.615 3.326 14.609 1.00 89.06 178 TYR A CA 1
ATOM 1364 C C . TYR A 1 178 ? -19.789 3.052 13.658 1.00 89.06 178 TYR A C 1
ATOM 1366 O O . TYR A 1 178 ? -19.868 3.665 12.596 1.00 89.06 178 TYR A O 1
ATOM 1374 N N . LYS A 1 179 ? -20.709 2.143 14.024 1.00 91.81 179 LYS A N 1
ATOM 1375 C CA . LYS A 1 179 ? -21.871 1.743 13.207 1.00 91.81 179 LYS A CA 1
ATOM 1376 C C . LYS A 1 179 ? -21.462 1.384 11.770 1.00 91.81 179 LYS A C 1
ATOM 1378 O O . LYS A 1 179 ? -22.084 1.819 10.797 1.00 91.81 179 LYS A O 1
ATOM 1383 N N . LEU A 1 180 ? -20.374 0.626 11.633 1.00 87.44 180 LEU A N 1
ATOM 1384 C CA . LEU A 1 180 ? -19.824 0.266 10.331 1.00 87.44 180 LEU A CA 1
ATOM 1385 C C . LEU A 1 180 ? -20.702 -0.786 9.663 1.00 87.44 180 LEU A C 1
ATOM 1387 O O . LEU A 1 180 ? -20.960 -1.849 10.218 1.00 87.44 180 LEU A O 1
ATOM 1391 N N . GLN A 1 181 ? -21.111 -0.512 8.433 1.00 88.50 181 GLN A N 1
ATOM 1392 C CA . GLN A 1 181 ? -21.718 -1.497 7.555 1.00 88.50 181 GLN A CA 1
ATOM 1393 C C . GLN A 1 181 ? -20.623 -2.047 6.648 1.00 88.50 181 GLN A C 1
ATOM 1395 O O . GLN A 1 181 ? -20.194 -1.381 5.703 1.00 88.50 181 GLN A O 1
ATOM 1400 N N . LEU A 1 182 ? -20.125 -3.236 6.988 1.00 85.31 182 LEU A N 1
ATOM 1401 C CA . LEU A 1 182 ? -19.083 -3.927 6.235 1.00 85.31 182 LEU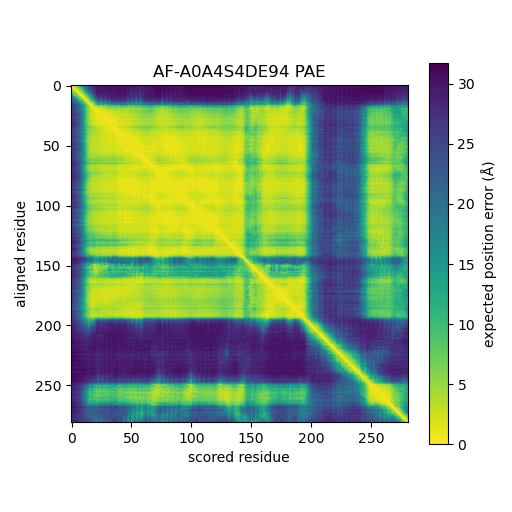 A CA 1
ATOM 1402 C C . LEU A 1 182 ? -19.704 -5.092 5.448 1.00 85.31 182 LEU A C 1
ATOM 1404 O O . LEU A 1 182 ? -20.509 -5.836 6.012 1.00 85.31 182 LEU A O 1
ATOM 1408 N N . PRO A 1 183 ? -19.342 -5.283 4.167 1.00 86.25 183 PRO A N 1
ATOM 1409 C CA . PRO A 1 183 ? -19.784 -6.441 3.401 1.00 86.25 183 PRO A CA 1
ATOM 1410 C C . PRO A 1 183 ? -19.181 -7.741 3.964 1.00 86.25 183 PRO A C 1
ATOM 1412 O O . PRO A 1 183 ? -18.088 -7.724 4.544 1.00 86.25 183 PRO A O 1
ATOM 1415 N N . PRO A 1 184 ? -19.852 -8.889 3.775 1.00 88.06 184 PRO A N 1
ATOM 1416 C CA . PRO A 1 184 ? -19.285 -10.177 4.141 1.00 88.06 184 PRO A CA 1
ATOM 1417 C C . PRO A 1 184 ? -18.082 -10.502 3.247 1.00 88.06 184 PRO A C 1
ATOM 1419 O O . PRO A 1 184 ? -18.146 -10.382 2.024 1.00 88.06 184 PRO A O 1
ATOM 1422 N N . TYR A 1 185 ? -16.989 -10.955 3.858 1.00 87.44 185 TYR A N 1
ATOM 1423 C CA . TYR A 1 185 ? -15.820 -11.436 3.124 1.00 87.44 185 TYR A CA 1
ATOM 1424 C C . TYR A 1 185 ? -16.032 -12.900 2.708 1.00 87.44 185 TYR A C 1
ATOM 1426 O O . TYR A 1 185 ? -16.363 -13.725 3.567 1.00 87.44 185 TYR A O 1
ATOM 1434 N N . PRO A 1 186 ? -15.830 -13.256 1.427 1.00 86.94 186 PRO A N 1
ATOM 1435 C CA . PRO A 1 186 ? -16.054 -14.617 0.954 1.00 86.94 186 PRO A CA 1
ATOM 1436 C C . PRO A 1 186 ? -14.985 -15.578 1.491 1.00 86.94 186 PRO A C 1
ATOM 1438 O O . PRO A 1 186 ? -13.787 -15.310 1.395 1.00 86.94 186 PRO A O 1
ATOM 1441 N N . GLY A 1 187 ? -15.413 -16.718 2.042 1.00 92.69 187 GLY A N 1
ATOM 1442 C CA . GLY A 1 187 ? -14.522 -17.789 2.505 1.00 92.69 187 GLY A CA 1
ATOM 1443 C C . GLY A 1 187 ? -13.419 -17.284 3.440 1.00 92.69 187 GLY A C 1
ATOM 1444 O O . GLY A 1 187 ? -13.701 -16.655 4.462 1.00 92.69 187 GLY A O 1
ATOM 1445 N N . THR A 1 188 ? -12.162 -17.528 3.063 1.00 92.19 188 THR A N 1
ATOM 1446 C CA . THR A 1 188 ? -10.942 -17.069 3.754 1.00 92.19 188 THR A CA 1
ATOM 1447 C C . THR A 1 188 ? -10.315 -15.824 3.117 1.00 92.19 188 THR A C 1
ATOM 1449 O O . THR A 1 188 ? -9.203 -15.456 3.480 1.00 92.19 188 THR A O 1
ATOM 1452 N N . SER A 1 189 ? -11.004 -15.164 2.177 1.00 88.00 189 SER A N 1
ATOM 1453 C CA . SER A 1 189 ? -10.465 -13.983 1.499 1.00 88.00 189 SER A CA 1
ATOM 1454 C C . SER A 1 189 ? -10.211 -12.836 2.477 1.00 88.00 189 SER A C 1
ATOM 1456 O O . SER A 1 189 ? -11.010 -12.589 3.389 1.00 88.00 189 SER A O 1
ATOM 1458 N N . MET A 1 190 ? -9.108 -12.120 2.254 1.00 86.00 190 MET A N 1
ATOM 1459 C CA . MET A 1 190 ? -8.704 -10.931 3.013 1.00 86.00 190 MET A CA 1
ATOM 1460 C C . MET A 1 190 ? -9.233 -9.626 2.407 1.00 86.00 190 MET A C 1
ATOM 1462 O O . MET A 1 190 ? -9.156 -8.571 3.040 1.00 86.00 190 MET A O 1
ATOM 1466 N N . CYS A 1 191 ? -9.807 -9.703 1.206 1.00 86.56 191 CYS A N 1
ATOM 1467 C CA . CYS A 1 191 ? -10.452 -8.600 0.512 1.00 86.56 191 CYS A CA 1
ATOM 1468 C C . CYS A 1 191 ? -11.816 -9.012 -0.052 1.00 86.56 191 CYS A C 1
ATOM 1470 O O . CYS A 1 191 ? -12.119 -10.189 -0.245 1.00 86.56 191 CYS A O 1
ATOM 1472 N N . VAL A 1 192 ? -12.652 -8.022 -0.326 1.00 84.38 192 VAL A N 1
ATOM 1473 C CA . VAL A 1 192 ? -13.928 -8.199 -1.011 1.00 84.38 192 VAL A CA 1
ATOM 1474 C C . VAL A 1 192 ? -14.124 -7.045 -1.976 1.00 84.38 192 VAL A C 1
ATOM 1476 O O . VAL A 1 192 ? -13.911 -5.884 -1.629 1.00 84.38 192 VAL A O 1
ATOM 1479 N N . ARG A 1 193 ? -14.490 -7.362 -3.214 1.00 83.56 193 ARG A N 1
ATOM 1480 C CA . ARG A 1 193 ? -14.845 -6.359 -4.216 1.00 83.56 193 ARG A CA 1
ATOM 1481 C C . ARG A 1 193 ? -16.073 -5.585 -3.745 1.00 83.56 193 ARG A C 1
ATOM 1483 O O . ARG A 1 193 ? -17.017 -6.201 -3.274 1.00 83.56 193 ARG A O 1
ATOM 1490 N N . ILE A 1 194 ? -16.063 -4.263 -3.869 1.00 78.81 194 ILE A N 1
ATOM 1491 C CA . ILE A 1 194 ? -17.152 -3.355 -3.493 1.00 78.81 194 ILE A CA 1
ATOM 1492 C C . ILE A 1 194 ? -17.496 -2.413 -4.653 1.00 78.81 194 ILE A C 1
ATOM 1494 O O . ILE A 1 194 ? -16.657 -2.138 -5.504 1.00 78.81 194 ILE A O 1
ATOM 1498 N N . GLY A 1 195 ? -18.718 -1.880 -4.677 1.00 68.50 195 GLY A N 1
ATOM 1499 C CA . GLY A 1 195 ? -19.181 -0.955 -5.720 1.00 68.50 195 GLY A CA 1
ATOM 1500 C C . GLY A 1 195 ? -19.893 -1.641 -6.892 1.00 68.50 195 GLY A C 1
ATOM 1501 O O . GLY A 1 195 ? -19.959 -2.866 -6.972 1.00 68.50 195 GLY A O 1
ATOM 1502 N N . LYS A 1 196 ? -20.486 -0.838 -7.788 1.00 56.28 196 LYS A N 1
ATOM 1503 C CA . LYS A 1 196 ? -21.236 -1.360 -8.939 1.00 56.28 196 LYS A CA 1
ATOM 1504 C C . LYS A 1 196 ? -20.267 -1.977 -9.959 1.00 56.28 196 LYS A C 1
ATOM 1506 O O . LYS A 1 196 ? -19.297 -1.306 -10.311 1.00 56.28 196 LYS A O 1
ATOM 1511 N N . PRO A 1 197 ? -20.521 -3.198 -10.470 1.00 43.88 197 PRO A N 1
ATOM 1512 C CA . PRO A 1 197 ? -19.834 -3.662 -11.669 1.00 43.88 197 PRO A CA 1
ATOM 1513 C C . PRO A 1 197 ? -20.131 -2.669 -12.797 1.00 43.88 197 PRO A C 1
ATOM 1515 O O . PRO A 1 197 ? -21.262 -2.194 -12.923 1.00 43.88 197 PRO A O 1
ATOM 1518 N N . SER A 1 198 ? -19.122 -2.307 -13.583 1.00 40.78 198 SER A N 1
ATOM 1519 C CA . SER A 1 198 ? -19.313 -1.431 -14.733 1.00 40.78 198 SER A CA 1
ATOM 1520 C C . SER A 1 198 ? -20.300 -2.085 -15.709 1.00 40.78 198 SER A C 1
ATOM 1522 O O . SER A 1 198 ? -19.993 -3.084 -16.352 1.00 40.78 198 SER A O 1
ATOM 1524 N N . GLN A 1 199 ? -21.509 -1.530 -15.834 1.00 39.69 199 GLN A N 1
ATOM 1525 C CA . GLN A 1 199 ? -22.326 -1.734 -17.030 1.00 39.69 199 GLN A CA 1
ATOM 1526 C C . GLN A 1 199 ? -21.674 -0.908 -18.138 1.00 39.69 199 GLN A C 1
ATOM 1528 O O . GLN A 1 199 ? -21.924 0.288 -18.260 1.00 39.69 199 GLN A O 1
ATOM 1533 N N . ILE A 1 200 ? -20.770 -1.524 -18.895 1.00 41.69 200 ILE A N 1
ATOM 1534 C CA . ILE A 1 200 ? -20.261 -0.921 -20.124 1.00 41.69 200 ILE A CA 1
ATOM 1535 C C . ILE A 1 200 ? -21.290 -1.228 -21.210 1.00 41.69 200 ILE A C 1
ATOM 1537 O O . ILE A 1 200 ? -21.305 -2.325 -21.763 1.00 41.69 200 ILE A O 1
ATOM 1541 N N . ASP A 1 201 ? -22.169 -0.269 -21.497 1.00 36.44 201 ASP A N 1
ATOM 1542 C CA . ASP A 1 201 ? -22.963 -0.295 -22.722 1.00 36.44 201 ASP A CA 1
ATOM 1543 C C . ASP A 1 201 ? -22.132 0.332 -23.850 1.00 36.44 201 ASP A C 1
ATOM 1545 O O . ASP A 1 201 ? -22.068 1.552 -24.016 1.00 36.44 201 ASP A O 1
ATOM 1549 N N . ILE A 1 202 ? -21.434 -0.529 -24.597 1.00 43.91 202 ILE A N 1
ATOM 1550 C CA . ILE A 1 202 ? -20.547 -0.163 -25.716 1.00 43.91 202 ILE A CA 1
ATOM 1551 C C . ILE A 1 202 ? -21.315 0.627 -26.800 1.00 43.91 202 ILE A C 1
ATOM 1553 O O . ILE A 1 202 ? -20.714 1.389 -27.560 1.00 43.91 202 ILE A O 1
ATOM 1557 N N . SER A 1 203 ? -22.645 0.509 -26.840 1.00 37.44 203 SER A N 1
ATOM 1558 C CA . SER A 1 203 ? -23.533 1.173 -27.801 1.00 37.44 203 SER A CA 1
ATOM 1559 C C . SER A 1 203 ? -23.531 2.701 -27.668 1.00 37.44 203 SER A C 1
ATOM 1561 O O . SER A 1 203 ? -23.574 3.404 -28.674 1.00 37.44 203 SER A O 1
ATOM 1563 N N . ALA A 1 204 ? -23.427 3.232 -26.445 1.00 41.69 204 ALA A N 1
ATOM 1564 C CA . ALA A 1 204 ? -23.569 4.668 -26.180 1.00 41.69 204 ALA A CA 1
ATOM 1565 C C . ALA A 1 204 ? -22.315 5.499 -26.524 1.00 41.69 204 ALA A C 1
ATOM 1567 O O . ALA A 1 204 ? -22.370 6.728 -26.551 1.00 41.69 204 ALA A O 1
ATOM 1568 N N . LEU A 1 205 ? -21.179 4.847 -26.796 1.00 41.84 205 LEU A N 1
ATOM 1569 C CA . LEU A 1 205 ? -19.903 5.506 -27.100 1.00 41.84 205 LEU A CA 1
ATOM 1570 C C . LEU A 1 205 ? -19.717 5.853 -28.586 1.00 41.84 205 LEU A C 1
ATOM 1572 O O . LEU A 1 205 ? -18.718 6.481 -28.929 1.00 41.84 205 LEU A O 1
ATOM 1576 N N . ARG A 1 206 ? -20.647 5.465 -29.472 1.00 39.31 206 ARG A N 1
ATOM 1577 C CA . ARG A 1 206 ? -20.491 5.660 -30.925 1.00 39.31 206 ARG A CA 1
ATOM 1578 C C . ARG A 1 206 ? -21.149 6.915 -31.501 1.00 39.31 206 ARG A C 1
ATOM 1580 O O . ARG A 1 206 ? -20.738 7.321 -32.579 1.00 39.31 206 ARG A O 1
ATOM 1587 N N . GLU A 1 207 ? -22.110 7.549 -30.829 1.00 37.12 207 GLU A N 1
ATOM 1588 C CA . GLU A 1 207 ? -22.976 8.523 -31.526 1.00 37.12 207 GLU A CA 1
ATOM 1589 C C . GLU A 1 207 ? -22.731 10.012 -31.234 1.00 37.12 207 GLU A C 1
ATOM 1591 O O . GLU A 1 207 ? -23.242 10.834 -31.981 1.00 37.12 207 GLU A O 1
ATOM 1596 N N . ASN A 1 208 ? -21.923 10.409 -30.240 1.00 36.59 208 ASN A N 1
ATOM 1597 C CA . ASN A 1 208 ? -21.882 11.825 -29.818 1.00 36.59 208 ASN A CA 1
ATOM 1598 C C . ASN A 1 208 ? -20.494 12.480 -29.719 1.00 36.59 208 ASN A C 1
ATOM 1600 O O . ASN A 1 208 ? -20.319 13.410 -28.933 1.00 36.59 208 ASN A O 1
ATOM 1604 N N . TYR A 1 209 ? -19.508 12.066 -30.522 1.00 31.95 209 TYR A N 1
ATOM 1605 C CA . TYR A 1 209 ? -18.291 12.874 -30.682 1.00 31.95 209 TYR A CA 1
ATOM 1606 C C . TYR A 1 209 ? -18.294 13.612 -32.024 1.00 31.95 209 TYR A C 1
ATOM 1608 O O . TYR A 1 209 ? -17.782 13.122 -33.025 1.00 31.95 209 TYR A O 1
ATOM 1616 N N . ILE A 1 210 ? -18.888 14.806 -32.021 1.00 32.81 210 ILE A N 1
ATOM 1617 C CA . ILE A 1 210 ? -18.641 15.839 -33.029 1.00 32.81 210 ILE A CA 1
ATOM 1618 C C . ILE A 1 210 ? -17.501 16.697 -32.473 1.00 32.81 210 ILE A C 1
ATOM 1620 O O . ILE A 1 210 ? -17.657 17.324 -31.424 1.00 32.81 210 ILE A O 1
ATOM 1624 N N . SER A 1 211 ? -16.342 16.689 -33.133 1.00 25.95 211 SER A N 1
ATOM 1625 C CA . SER A 1 211 ? -15.233 17.580 -32.786 1.00 25.95 211 SER A CA 1
ATOM 1626 C C . SER A 1 211 ? -15.619 19.028 -33.099 1.00 25.95 211 SER A C 1
ATOM 1628 O O . SER A 1 211 ? -16.015 19.292 -34.236 1.00 25.95 211 SER A O 1
ATOM 1630 N N . PRO A 1 212 ? -15.468 19.992 -32.176 1.00 31.03 212 PRO A N 1
ATOM 1631 C CA . PRO A 1 212 ? -15.399 21.384 -32.577 1.00 31.03 212 PRO A CA 1
ATOM 1632 C C . PRO A 1 212 ? -14.050 21.594 -33.266 1.00 31.03 212 PRO A C 1
ATOM 1634 O O . PRO A 1 212 ? -13.002 21.346 -32.667 1.00 31.03 212 PRO A O 1
ATOM 1637 N N . GLU A 1 213 ? -14.090 22.018 -34.524 1.00 39.22 213 GLU A N 1
ATOM 1638 C CA . GLU A 1 213 ? -12.957 22.605 -35.236 1.00 39.22 213 GLU A CA 1
ATOM 1639 C C . GLU A 1 213 ? -12.380 23.735 -34.370 1.00 39.22 213 GLU A C 1
ATOM 1641 O O . GLU A 1 213 ? -13.006 24.778 -34.176 1.00 39.22 213 GLU A O 1
ATOM 1646 N N . PHE A 1 214 ? -11.208 23.503 -33.779 1.00 30.55 214 PHE A N 1
ATOM 1647 C CA . PHE A 1 214 ? -10.431 24.556 -33.140 1.00 30.55 214 PHE A CA 1
ATOM 1648 C C . PHE A 1 214 ? -9.608 25.249 -34.226 1.00 30.55 214 PHE A C 1
ATOM 1650 O O . PHE A 1 214 ? -8.806 24.610 -34.900 1.00 30.55 214 PHE A O 1
ATOM 1657 N N . LEU A 1 215 ? -9.839 26.553 -34.395 1.00 36.62 215 LEU A N 1
ATOM 1658 C CA . LEU A 1 215 ? -9.029 27.441 -35.226 1.00 36.62 215 LEU A CA 1
ATOM 1659 C C . LEU A 1 215 ? -7.581 27.443 -34.711 1.00 36.62 215 LEU A C 1
ATOM 1661 O O . LEU A 1 215 ? -7.343 27.727 -33.537 1.00 36.62 215 LEU A O 1
ATOM 1665 N N . GLU A 1 216 ? -6.636 27.139 -35.601 1.00 41.22 216 GLU A N 1
ATOM 1666 C CA . GLU A 1 216 ? -5.196 26.981 -35.331 1.00 41.22 216 GLU A CA 1
ATOM 1667 C C . GLU A 1 216 ? -4.470 28.291 -34.947 1.00 41.22 216 GLU A C 1
ATOM 1669 O O . GLU A 1 216 ? -3.290 28.263 -34.615 1.00 41.22 216 GLU A O 1
ATOM 1674 N N . ASP A 1 217 ? -5.169 29.427 -34.882 1.00 39.00 217 ASP A N 1
ATOM 1675 C CA . ASP A 1 217 ? -4.558 30.756 -34.718 1.00 39.00 217 ASP A CA 1
ATOM 1676 C C . ASP A 1 217 ? -4.492 31.276 -33.262 1.00 39.00 217 ASP A C 1
ATOM 1678 O O . ASP A 1 217 ? -4.240 32.461 -33.041 1.00 39.00 217 ASP A O 1
ATOM 1682 N N . GLN A 1 218 ? -4.732 30.439 -32.242 1.00 36.50 218 GLN A N 1
ATOM 1683 C CA . GLN A 1 218 ? -4.653 30.857 -30.822 1.00 36.50 218 GLN A CA 1
ATOM 1684 C C . GLN A 1 218 ? -3.826 29.940 -29.907 1.00 36.50 218 GLN A C 1
ATOM 1686 O O . GLN A 1 218 ? -4.036 29.912 -28.693 1.00 36.50 218 GLN A O 1
ATOM 1691 N N . VAL A 1 219 ? -2.853 29.215 -30.454 1.00 38.69 219 VAL A N 1
ATOM 1692 C CA . VAL A 1 219 ? -1.827 28.549 -29.640 1.00 38.69 219 VAL A CA 1
ATOM 1693 C C . VAL A 1 219 ? -0.565 29.410 -29.683 1.00 38.69 219 VAL A C 1
ATOM 1695 O O . VAL A 1 219 ? 0.049 29.538 -30.733 1.00 38.69 219 VAL A O 1
ATOM 1698 N N . GLU A 1 220 ? -0.193 30.035 -28.562 1.00 43.22 220 GLU A N 1
ATOM 1699 C CA . GLU A 1 220 ? 1.127 30.669 -28.453 1.00 43.22 220 GLU A CA 1
ATOM 1700 C C . GLU A 1 220 ? 2.230 29.600 -28.401 1.00 43.22 220 GLU A C 1
ATOM 1702 O O . GLU A 1 220 ? 2.101 28.576 -27.719 1.00 43.22 220 GLU A O 1
ATOM 1707 N N . ASP A 1 221 ? 3.320 29.873 -29.120 1.00 47.34 221 ASP A N 1
ATOM 1708 C CA . ASP A 1 221 ? 4.499 29.024 -29.228 1.00 47.34 221 ASP A CA 1
ATOM 1709 C C . ASP A 1 221 ? 5.264 28.972 -27.892 1.00 47.34 221 ASP A C 1
ATOM 1711 O O . ASP A 1 221 ? 5.977 29.898 -27.508 1.00 47.34 221 ASP A O 1
ATOM 1715 N N . ASP A 1 222 ? 5.148 27.830 -27.220 1.00 45.75 222 ASP A N 1
ATOM 1716 C CA . ASP A 1 222 ? 6.010 27.346 -26.137 1.00 45.75 222 ASP A CA 1
ATOM 1717 C C . ASP A 1 222 ? 5.732 27.841 -24.681 1.00 45.75 222 ASP A C 1
ATOM 1719 O O . ASP A 1 222 ? 6.123 28.945 -24.280 1.00 45.75 222 ASP A O 1
ATOM 1723 N N . PRO A 1 223 ? 5.165 26.976 -23.805 1.00 40.56 223 PRO A N 1
ATOM 1724 C CA . PRO A 1 223 ? 4.948 27.259 -22.381 1.00 40.56 223 PRO A CA 1
ATOM 1725 C C . PRO A 1 223 ? 6.226 27.273 -21.510 1.00 40.56 223 PRO A C 1
ATOM 1727 O O . PRO A 1 223 ? 6.125 27.461 -20.294 1.00 40.56 223 PRO A O 1
ATOM 1730 N N . PHE A 1 224 ? 7.427 27.087 -22.073 1.00 48.09 224 PHE A N 1
ATOM 1731 C CA . PHE A 1 224 ? 8.697 27.123 -21.332 1.00 48.09 224 PHE A CA 1
ATOM 1732 C C . PHE A 1 224 ? 9.290 28.535 -21.136 1.00 48.09 224 PHE A C 1
ATOM 1734 O O . PHE A 1 224 ? 10.145 28.716 -20.269 1.00 48.09 224 PHE A O 1
ATOM 1741 N N . ASN A 1 225 ? 8.780 29.574 -21.807 1.00 44.06 225 ASN A N 1
ATOM 1742 C CA . ASN A 1 225 ? 9.299 30.949 -21.665 1.00 44.06 225 ASN A CA 1
ATOM 1743 C C . ASN A 1 225 ? 8.959 31.645 -20.328 1.00 44.06 225 ASN A C 1
ATOM 1745 O O . ASN A 1 225 ? 9.539 32.683 -19.998 1.00 44.06 225 ASN A O 1
ATOM 1749 N N . GLN A 1 226 ? 8.043 31.089 -19.528 1.00 38.00 226 GLN A N 1
ATOM 1750 C CA . GLN A 1 226 ? 7.713 31.616 -18.196 1.00 38.00 226 GLN A CA 1
ATOM 1751 C C . GLN A 1 226 ? 8.730 31.224 -17.110 1.00 38.00 226 GLN A C 1
ATOM 1753 O O . GLN A 1 226 ? 8.793 31.887 -16.078 1.00 38.00 226 GLN A O 1
ATOM 1758 N N . ILE A 1 227 ? 9.553 30.197 -17.344 1.00 42.34 227 ILE A N 1
ATOM 1759 C CA . ILE A 1 227 ? 10.482 29.652 -16.340 1.00 42.34 227 ILE A CA 1
ATOM 1760 C C . ILE A 1 227 ? 11.772 30.493 -16.256 1.00 42.34 227 ILE A C 1
ATOM 1762 O O . ILE A 1 227 ? 12.233 30.814 -15.164 1.00 42.34 227 ILE A O 1
ATOM 1766 N N . ASP A 1 228 ? 12.279 30.993 -17.386 1.00 42.88 228 ASP A N 1
ATOM 1767 C CA . ASP A 1 228 ? 13.544 31.753 -17.442 1.00 42.88 228 ASP A CA 1
ATOM 1768 C C . ASP A 1 228 ? 13.467 33.195 -16.904 1.00 42.88 228 ASP A C 1
ATOM 1770 O O . ASP A 1 228 ? 14.499 33.862 -16.728 1.00 42.88 228 ASP A O 1
ATOM 1774 N N . ARG A 1 229 ? 12.254 33.713 -16.669 1.00 39.59 229 ARG A N 1
ATOM 1775 C CA . ARG A 1 229 ? 12.040 35.049 -16.084 1.00 39.59 229 ARG A CA 1
ATOM 1776 C C . ARG A 1 229 ? 11.915 35.021 -14.563 1.00 39.59 229 ARG A C 1
ATOM 1778 O O . ARG A 1 229 ? 12.255 36.018 -13.932 1.00 39.59 229 ARG A O 1
ATOM 1785 N N . GLU A 1 230 ? 11.483 33.907 -13.974 1.00 41.25 230 GLU A N 1
ATOM 1786 C CA . GLU A 1 230 ? 11.368 33.778 -12.515 1.00 41.25 230 GLU A CA 1
ATOM 1787 C C . GLU A 1 230 ? 12.684 33.326 -11.860 1.00 41.25 230 GLU A C 1
ATOM 1789 O O . GLU A 1 230 ? 13.015 33.834 -10.785 1.00 41.25 230 GLU A O 1
ATOM 1794 N N . ASP A 1 231 ? 13.482 32.480 -12.527 1.00 43.75 231 ASP A N 1
ATOM 1795 C CA . ASP A 1 231 ? 14.749 31.965 -11.976 1.00 43.75 231 ASP A CA 1
ATOM 1796 C C . ASP A 1 231 ? 15.830 33.059 -11.828 1.00 43.75 231 ASP A C 1
ATOM 1798 O O . ASP A 1 231 ? 16.500 33.139 -10.798 1.00 43.75 231 ASP A O 1
ATOM 1802 N N . ARG A 1 232 ? 15.921 34.018 -12.763 1.00 38.22 232 ARG A N 1
ATOM 1803 C CA . ARG A 1 232 ? 16.921 35.110 -12.695 1.00 38.22 232 ARG A CA 1
ATOM 1804 C C . ARG A 1 232 ? 16.703 36.135 -11.578 1.00 38.22 232 ARG A C 1
ATOM 1806 O O . ARG A 1 232 ? 17.610 36.904 -11.291 1.00 38.22 232 ARG A O 1
ATOM 1813 N N . SER A 1 233 ? 15.527 36.159 -10.951 1.00 40.66 233 SER A N 1
ATOM 1814 C CA . SER A 1 233 ? 15.216 37.102 -9.862 1.00 40.66 233 SER A CA 1
ATOM 1815 C C . SER A 1 233 ? 15.325 36.494 -8.458 1.00 40.66 233 SER A C 1
ATOM 1817 O O . SER A 1 233 ? 15.249 37.223 -7.470 1.00 40.66 233 SER A O 1
ATOM 1819 N N . ARG A 1 234 ? 15.505 35.169 -8.350 1.00 44.59 234 ARG A N 1
ATOM 1820 C CA . ARG A 1 234 ? 15.613 34.455 -7.064 1.00 44.59 234 ARG A CA 1
ATOM 1821 C C . ARG A 1 234 ? 17.044 34.086 -6.688 1.00 44.59 234 ARG A C 1
ATOM 1823 O O . ARG A 1 234 ? 17.337 34.008 -5.495 1.00 44.59 234 ARG A O 1
ATOM 1830 N N . ASP A 1 235 ? 17.928 33.944 -7.671 1.00 43.16 235 ASP A N 1
ATOM 1831 C CA . ASP A 1 235 ? 19.324 33.560 -7.438 1.00 43.16 235 ASP A CA 1
ATOM 1832 C C . ASP A 1 235 ? 20.169 34.655 -6.752 1.00 43.16 235 ASP A C 1
ATOM 1834 O O . ASP A 1 235 ? 21.199 34.341 -6.163 1.00 43.16 235 ASP A O 1
ATOM 1838 N N . GLU A 1 236 ? 19.714 35.915 -6.710 1.00 40.28 236 GLU A N 1
ATOM 1839 C CA . GLU A 1 236 ? 20.408 36.998 -5.983 1.00 40.28 236 GLU A CA 1
ATOM 1840 C C . GLU A 1 236 ? 19.978 37.148 -4.505 1.00 40.28 236 GLU A C 1
ATOM 1842 O O . GLU A 1 236 ? 20.588 37.920 -3.767 1.00 40.28 236 GLU A O 1
ATOM 1847 N N . ILE A 1 237 ? 18.963 36.407 -4.026 1.00 43.88 237 ILE A N 1
ATOM 1848 C CA . ILE A 1 237 ? 18.432 36.557 -2.649 1.00 43.88 237 ILE A CA 1
ATOM 1849 C C . ILE A 1 237 ? 18.724 35.340 -1.740 1.00 43.88 237 ILE A C 1
ATOM 1851 O O . ILE A 1 237 ? 18.716 35.469 -0.514 1.00 43.88 237 ILE A O 1
ATOM 1855 N N . GLU A 1 238 ? 19.049 34.159 -2.277 1.00 43.19 238 GLU A N 1
ATOM 1856 C CA . GLU A 1 238 ? 19.133 32.910 -1.488 1.00 43.19 238 GLU A CA 1
ATOM 1857 C C . GLU A 1 238 ? 20.557 32.427 -1.123 1.00 43.19 238 GLU A C 1
ATOM 1859 O O . GLU A 1 238 ? 20.791 31.230 -0.941 1.00 43.19 238 GLU A O 1
ATOM 1864 N N . GLU A 1 239 ? 21.513 33.333 -0.894 1.00 41.75 239 GLU A N 1
ATOM 1865 C CA . GLU A 1 239 ? 22.854 32.954 -0.405 1.00 41.75 239 GLU A CA 1
ATOM 1866 C C . GLU A 1 239 ? 22.945 32.740 1.130 1.00 41.75 239 GLU A C 1
ATOM 1868 O O . GLU A 1 239 ? 24.035 32.560 1.666 1.00 41.75 239 GLU A O 1
ATOM 1873 N N . SER A 1 240 ? 21.830 32.696 1.887 1.00 40.97 240 SER A N 1
ATOM 1874 C CA . SER A 1 240 ? 21.907 32.669 3.369 1.00 40.97 240 SER A CA 1
ATOM 1875 C C . SER A 1 240 ? 21.082 31.636 4.158 1.00 40.97 240 SER A C 1
ATOM 1877 O O . SER A 1 240 ? 21.084 31.706 5.387 1.00 40.97 240 SER A O 1
ATOM 1879 N N . ILE A 1 241 ? 20.427 30.622 3.561 1.00 35.81 241 ILE A N 1
ATOM 1880 C CA . ILE A 1 241 ? 19.545 29.722 4.353 1.00 35.81 241 ILE A CA 1
ATOM 1881 C C . ILE A 1 241 ? 19.805 28.210 4.145 1.00 35.81 241 ILE A C 1
ATOM 1883 O O . ILE A 1 241 ? 19.297 27.559 3.239 1.00 35.81 241 ILE A O 1
ATOM 1887 N N . GLY A 1 242 ? 20.590 27.641 5.071 1.00 36.69 242 GLY A N 1
ATOM 1888 C CA . GLY A 1 242 ? 20.411 26.338 5.744 1.00 36.69 242 GLY A CA 1
ATOM 1889 C C . GLY A 1 242 ? 20.110 25.040 4.957 1.00 36.69 242 GLY A C 1
ATOM 1890 O O . GLY A 1 242 ? 19.013 24.801 4.456 1.00 36.69 242 GLY A O 1
ATOM 1891 N N . ALA A 1 243 ? 21.012 24.054 5.074 1.00 40.69 243 ALA A N 1
ATOM 1892 C CA . ALA A 1 243 ? 20.931 22.679 4.536 1.00 40.69 243 ALA A CA 1
ATOM 1893 C C . ALA A 1 243 ? 19.720 21.806 4.977 1.00 40.69 243 ALA A C 1
ATOM 1895 O O . ALA A 1 243 ? 19.573 20.663 4.526 1.00 40.69 243 ALA A O 1
ATOM 1896 N N . ARG A 1 244 ? 18.843 22.301 5.861 1.00 34.19 244 ARG A N 1
ATOM 1897 C CA . ARG A 1 244 ? 17.617 21.603 6.295 1.00 34.19 244 ARG A CA 1
ATOM 1898 C C . ARG A 1 244 ? 16.432 21.878 5.359 1.00 34.19 244 ARG A C 1
ATOM 1900 O O . ARG A 1 244 ? 15.636 20.971 5.142 1.00 34.19 244 ARG A O 1
ATOM 1907 N N . GLN A 1 245 ? 16.390 23.049 4.718 1.00 33.50 245 GLN A N 1
ATOM 1908 C CA . GLN A 1 245 ? 15.350 23.431 3.749 1.00 33.50 245 GLN A CA 1
ATOM 1909 C C . GLN A 1 245 ? 15.526 22.703 2.399 1.00 33.50 245 GLN A C 1
ATOM 1911 O O . GLN A 1 245 ? 14.555 22.274 1.778 1.00 33.50 245 GLN A O 1
ATOM 1916 N N . ARG A 1 246 ? 16.781 22.436 2.000 1.00 41.66 246 ARG A N 1
ATOM 1917 C CA . ARG A 1 246 ? 17.141 21.719 0.755 1.00 41.66 246 ARG A CA 1
ATOM 1918 C C . ARG A 1 246 ? 16.689 20.248 0.706 1.00 41.66 246 ARG A C 1
ATOM 1920 O O . ARG A 1 246 ? 16.510 19.694 -0.375 1.00 41.66 246 ARG A O 1
ATOM 1927 N N . ARG A 1 247 ? 16.506 19.581 1.855 1.00 44.94 247 ARG A N 1
ATOM 1928 C CA . ARG A 1 247 ? 16.085 18.162 1.906 1.00 44.94 247 ARG A CA 1
ATOM 1929 C C . ARG A 1 247 ? 14.584 17.970 1.682 1.00 44.94 247 ARG A C 1
ATOM 1931 O O . ARG A 1 247 ? 14.187 16.941 1.134 1.00 44.94 247 ARG A O 1
ATOM 1938 N N . ASP A 1 248 ? 13.767 18.952 2.056 1.00 50.78 248 ASP A N 1
ATOM 1939 C CA . ASP A 1 248 ? 12.311 18.892 1.879 1.00 50.78 248 ASP A CA 1
ATOM 1940 C C . ASP A 1 248 ? 11.888 19.223 0.437 1.00 50.78 248 ASP A C 1
ATOM 1942 O O . ASP A 1 248 ? 10.915 18.667 -0.084 1.00 50.78 248 ASP A O 1
ATOM 1946 N N . SER A 1 249 ? 12.682 20.038 -0.270 1.00 59.97 249 SER A N 1
ATOM 1947 C CA . SER A 1 249 ? 12.447 20.361 -1.682 1.00 59.97 249 SER A CA 1
ATOM 1948 C C . SER A 1 249 ? 12.688 19.163 -2.613 1.00 59.97 249 SER A C 1
ATOM 1950 O O . SER A 1 249 ? 11.888 18.927 -3.520 1.00 59.97 249 SER A O 1
ATOM 1952 N N . ARG A 1 250 ? 13.721 18.338 -2.368 1.00 71.25 250 ARG A N 1
ATOM 1953 C CA . ARG A 1 250 ? 14.029 17.159 -3.208 1.00 71.25 250 ARG A CA 1
ATOM 1954 C C . ARG A 1 250 ? 12.941 16.088 -3.140 1.00 71.25 250 ARG A C 1
ATOM 1956 O O . ARG A 1 250 ? 12.490 15.609 -4.178 1.00 71.25 250 ARG A O 1
ATOM 1963 N N . PHE A 1 251 ? 12.480 15.725 -1.942 1.00 69.75 251 PHE A N 1
ATOM 1964 C CA . PHE A 1 251 ? 11.404 14.737 -1.815 1.00 69.75 251 PHE A CA 1
ATOM 1965 C C . PHE A 1 251 ? 10.077 15.267 -2.374 1.00 69.75 251 PHE A C 1
ATOM 1967 O O . PHE A 1 251 ? 9.331 14.522 -3.006 1.00 69.75 251 PHE A O 1
ATOM 1974 N N . SER A 1 252 ? 9.807 16.564 -2.215 1.00 69.62 252 SER A N 1
ATOM 1975 C CA . SER A 1 252 ? 8.644 17.212 -2.829 1.00 69.62 252 SER A CA 1
ATOM 1976 C C . SER A 1 252 ? 8.697 17.170 -4.361 1.00 69.62 252 SER A C 1
ATOM 1978 O O . SER A 1 252 ? 7.685 16.863 -4.994 1.00 69.62 252 SER A O 1
ATOM 1980 N N . ARG A 1 253 ? 9.879 17.375 -4.960 1.00 77.06 253 ARG A N 1
ATOM 1981 C CA . ARG A 1 253 ? 10.115 17.207 -6.405 1.00 77.06 253 ARG A CA 1
ATOM 1982 C C . ARG A 1 253 ? 9.891 15.766 -6.865 1.00 77.06 253 ARG A C 1
ATOM 1984 O O . ARG A 1 253 ? 9.160 15.559 -7.826 1.00 77.06 253 ARG A O 1
ATOM 1991 N N . ILE A 1 254 ? 10.419 14.774 -6.144 1.00 77.06 254 ILE A N 1
ATOM 1992 C CA . ILE A 1 254 ? 10.180 13.345 -6.425 1.00 77.06 254 ILE A CA 1
ATOM 1993 C C . ILE A 1 254 ? 8.683 13.019 -6.374 1.00 77.06 254 ILE A C 1
ATOM 1995 O O . ILE A 1 254 ? 8.132 12.389 -7.277 1.00 77.06 254 ILE A O 1
ATOM 1999 N N . LYS A 1 255 ? 8.004 13.503 -5.332 1.00 71.06 255 LYS A N 1
ATOM 2000 C CA . LYS A 1 255 ? 6.566 13.320 -5.139 1.00 71.06 255 LYS A CA 1
ATOM 2001 C C . LYS A 1 255 ? 5.770 13.902 -6.307 1.00 71.06 255 LYS A C 1
ATOM 2003 O O . LYS A 1 255 ? 4.808 13.285 -6.759 1.00 71.06 255 LYS A O 1
ATOM 2008 N N . LEU A 1 256 ? 6.166 15.076 -6.798 1.00 76.69 256 LEU A N 1
ATOM 2009 C CA . LEU A 1 256 ? 5.561 15.715 -7.963 1.00 76.69 256 LEU A CA 1
ATOM 2010 C C . LEU A 1 256 ? 5.858 14.950 -9.261 1.00 76.69 256 LEU A C 1
ATOM 2012 O O . LEU A 1 256 ? 4.942 14.741 -10.052 1.00 76.69 256 LEU A O 1
ATOM 2016 N N . ALA A 1 257 ? 7.093 14.489 -9.459 1.00 77.69 257 ALA A N 1
ATOM 2017 C CA . ALA A 1 257 ? 7.488 13.710 -10.630 1.00 77.69 257 ALA A CA 1
ATOM 2018 C C . ALA A 1 257 ? 6.696 12.397 -10.731 1.00 77.69 257 ALA A C 1
ATOM 2020 O O . ALA A 1 257 ? 6.137 12.095 -11.783 1.00 77.69 257 ALA A O 1
ATOM 2021 N N . MET A 1 258 ? 6.554 11.660 -9.624 1.00 78.56 258 MET A N 1
ATOM 2022 C CA . MET A 1 258 ? 5.730 10.446 -9.590 1.00 78.56 258 MET A CA 1
ATOM 2023 C C . MET A 1 258 ? 4.251 10.734 -9.824 1.00 78.56 258 MET A C 1
ATOM 2025 O O . MET A 1 258 ? 3.609 10.027 -10.593 1.00 78.56 258 MET A O 1
ATOM 2029 N N . LYS A 1 259 ? 3.707 11.814 -9.246 1.00 72.44 259 LYS A N 1
ATOM 2030 C CA . LYS A 1 259 ? 2.331 12.233 -9.560 1.00 72.44 259 LYS A CA 1
ATOM 2031 C C . LYS A 1 259 ? 2.133 12.502 -11.043 1.00 72.44 259 LYS A C 1
ATOM 2033 O O . LYS A 1 259 ? 1.088 12.140 -11.564 1.00 72.44 259 LYS A O 1
ATOM 2038 N N . ARG A 1 260 ? 3.097 13.148 -11.707 1.00 75.25 260 ARG A N 1
ATOM 2039 C CA . ARG A 1 260 ? 3.025 13.436 -13.146 1.00 75.25 260 ARG A CA 1
ATOM 2040 C C . ARG A 1 260 ? 3.033 12.147 -13.968 1.00 75.25 260 ARG A C 1
ATOM 2042 O O . ARG A 1 260 ? 2.159 12.006 -14.813 1.00 75.25 260 ARG A O 1
ATOM 2049 N N . ARG A 1 261 ? 3.925 11.195 -13.665 1.00 76.50 261 ARG A N 1
ATOM 2050 C CA . ARG A 1 261 ? 3.951 9.863 -14.304 1.00 76.50 261 ARG A CA 1
ATOM 2051 C C . ARG A 1 261 ? 2.621 9.125 -14.128 1.00 76.50 261 ARG A C 1
ATOM 2053 O O . ARG A 1 261 ? 1.996 8.738 -15.107 1.00 76.50 261 ARG A O 1
ATOM 2060 N N . ILE A 1 262 ? 2.122 9.038 -12.892 1.00 68.50 262 ILE A N 1
ATOM 2061 C CA . ILE A 1 262 ? 0.826 8.409 -12.585 1.00 68.50 262 ILE A CA 1
ATOM 2062 C C . ILE A 1 262 ? -0.331 9.130 -13.301 1.00 68.50 262 ILE A C 1
ATOM 2064 O O . ILE A 1 262 ? -1.256 8.489 -13.792 1.00 68.50 262 ILE A O 1
ATOM 2068 N N . ALA A 1 263 ? -0.304 10.462 -13.377 1.00 68.75 263 ALA A N 1
ATOM 2069 C CA . ALA A 1 263 ? -1.333 11.241 -14.062 1.00 68.75 263 ALA A CA 1
ATOM 2070 C C . ALA A 1 263 ? -1.298 11.068 -15.588 1.00 68.75 263 ALA A C 1
ATOM 2072 O O . ALA A 1 263 ? -2.359 11.073 -16.208 1.00 68.75 263 ALA A O 1
ATOM 2073 N N . LEU A 1 264 ? -0.114 10.907 -16.185 1.00 68.19 264 LEU A N 1
ATOM 2074 C CA . LEU A 1 264 ? 0.041 10.637 -17.615 1.00 68.19 264 LEU A CA 1
ATOM 2075 C C . LEU A 1 264 ? -0.611 9.299 -17.980 1.00 68.19 264 LEU A C 1
ATOM 2077 O O . LEU A 1 264 ? -1.430 9.253 -18.892 1.00 68.19 264 LEU A O 1
ATOM 2081 N N . LEU A 1 265 ? -0.357 8.260 -17.180 1.00 63.62 265 LEU A N 1
ATOM 2082 C CA . LEU A 1 265 ? -1.005 6.954 -17.334 1.00 63.62 265 LEU A CA 1
ATOM 2083 C C . LEU A 1 265 ? -2.529 7.060 -17.259 1.00 63.62 265 LEU A C 1
ATOM 2085 O O . LEU A 1 265 ? -3.233 6.471 -18.068 1.00 63.62 265 LEU A O 1
ATOM 2089 N N . ARG A 1 266 ? -3.056 7.873 -16.329 1.00 60.81 266 ARG A N 1
ATOM 2090 C CA . ARG A 1 266 ? -4.507 8.096 -16.177 1.00 60.81 266 ARG A CA 1
ATOM 2091 C C . ARG A 1 266 ? -5.174 8.731 -17.399 1.00 60.81 266 ARG A C 1
ATOM 2093 O O . ARG A 1 266 ? -6.385 8.593 -17.550 1.00 60.81 266 ARG A O 1
ATOM 2100 N N . LYS A 1 267 ? -4.431 9.454 -18.243 1.00 62.00 267 LYS A N 1
ATOM 2101 C CA . LYS A 1 267 ? -4.983 10.055 -19.467 1.00 62.00 267 LYS A CA 1
ATOM 2102 C C . LYS A 1 267 ? -5.155 9.032 -20.593 1.00 62.00 267 LYS A C 1
ATOM 2104 O O . LYS A 1 267 ? -5.989 9.255 -21.466 1.00 62.00 267 LYS A O 1
ATOM 2109 N N . ASN A 1 268 ? -4.430 7.915 -20.557 1.00 57.25 268 ASN A N 1
ATOM 2110 C CA . ASN A 1 268 ? -4.449 6.910 -21.614 1.00 57.25 268 ASN A CA 1
ATOM 2111 C C . ASN A 1 268 ? -5.468 5.797 -21.289 1.00 57.25 268 ASN A C 1
ATOM 2113 O O . ASN A 1 268 ? -5.131 4.772 -20.702 1.00 57.25 268 ASN A O 1
ATOM 2117 N N . ARG A 1 269 ? -6.756 6.033 -21.592 1.00 46.06 269 ARG A N 1
ATOM 2118 C CA . ARG A 1 269 ? -7.901 5.225 -21.105 1.00 46.06 269 ARG A CA 1
ATOM 2119 C C . ARG A 1 269 ? -7.802 3.714 -21.365 1.00 46.06 269 ARG A C 1
ATOM 2121 O O . ARG A 1 269 ? -8.189 2.959 -20.481 1.00 46.06 269 ARG A O 1
ATOM 2128 N N . GLU A 1 270 ? -7.261 3.275 -22.503 1.00 45.19 270 GLU A N 1
ATOM 2129 C CA . GLU A 1 270 ? -7.074 1.839 -22.805 1.00 45.19 270 GLU A CA 1
ATOM 2130 C C . GLU A 1 270 ? -6.050 1.155 -21.885 1.00 45.19 270 GLU A C 1
ATOM 2132 O O . GLU A 1 270 ? -6.103 -0.052 -21.653 1.00 45.19 270 GLU A O 1
ATOM 2137 N N . GLN A 1 271 ? -5.115 1.928 -21.333 1.00 45.78 271 GLN A N 1
ATOM 2138 C CA . GLN A 1 271 ? -4.116 1.439 -20.392 1.00 45.78 271 GLN A CA 1
ATOM 2139 C C . GLN A 1 271 ? -4.640 1.477 -18.949 1.00 45.78 271 GLN A C 1
ATOM 2141 O O . GLN A 1 271 ? -4.339 0.576 -18.175 1.00 45.78 271 GLN A O 1
ATOM 2146 N N . VAL A 1 272 ? -5.481 2.458 -18.591 1.00 41.47 272 VAL A N 1
ATOM 2147 C CA . VAL A 1 272 ? -6.046 2.640 -17.234 1.00 41.47 272 VAL A CA 1
ATOM 2148 C C . VAL A 1 272 ? -6.845 1.436 -16.734 1.00 41.47 272 VAL A C 1
ATOM 2150 O O . VAL A 1 272 ? -6.821 1.161 -15.535 1.00 41.47 272 VAL A O 1
ATOM 2153 N N . GLU A 1 273 ? -7.503 0.684 -17.620 1.00 41.62 273 GLU A N 1
ATOM 2154 C CA . GLU A 1 273 ? -8.221 -0.545 -17.243 1.00 41.62 273 GLU A CA 1
ATOM 2155 C C . GLU A 1 273 ? -7.301 -1.644 -16.691 1.00 41.62 273 GLU A C 1
ATOM 2157 O O . GLU A 1 273 ? -7.774 -2.519 -15.975 1.00 41.62 273 GLU A O 1
ATOM 2162 N N . ARG A 1 274 ? -5.991 -1.578 -16.969 1.00 49.81 274 ARG A N 1
ATOM 2163 C CA . ARG A 1 274 ? -4.977 -2.556 -16.533 1.00 49.81 274 ARG A CA 1
ATOM 2164 C C . ARG A 1 274 ? -4.337 -2.198 -15.189 1.00 49.81 274 ARG A C 1
ATOM 2166 O O . ARG A 1 274 ? -3.635 -3.005 -14.590 1.00 49.81 274 ARG A O 1
ATOM 2173 N N . PHE A 1 275 ? -4.601 -0.996 -14.675 1.00 48.97 275 PHE A N 1
ATOM 2174 C CA . PHE A 1 275 ? -3.939 -0.463 -13.489 1.00 48.97 275 PHE A CA 1
ATOM 2175 C C . PHE A 1 275 ? -4.909 -0.379 -12.307 1.00 48.97 275 PHE A C 1
ATOM 2177 O O . PHE A 1 275 ? -5.727 0.538 -12.212 1.00 48.97 275 PHE A O 1
ATOM 2184 N N . LEU A 1 276 ? -4.783 -1.300 -11.340 1.00 45.47 276 LEU A N 1
ATOM 2185 C CA . LEU A 1 276 ? -5.386 -1.111 -10.014 1.00 45.47 276 LEU A CA 1
ATOM 2186 C C . LEU A 1 276 ? -4.620 -0.019 -9.259 1.00 45.47 276 LEU A C 1
ATOM 2188 O O . LEU A 1 276 ? -3.756 -0.267 -8.423 1.00 45.47 276 LEU A O 1
ATOM 2192 N N . LEU A 1 277 ? -4.981 1.230 -9.535 1.00 41.72 277 LEU A N 1
ATOM 2193 C CA . LEU A 1 277 ? -4.671 2.340 -8.651 1.00 41.72 277 LEU A CA 1
ATOM 2194 C C . LEU A 1 277 ? -5.505 2.184 -7.379 1.00 41.72 277 LEU A C 1
ATOM 2196 O O . LEU A 1 277 ? -6.623 2.687 -7.281 1.00 41.72 277 LEU A O 1
ATOM 2200 N N . LEU A 1 278 ? -4.927 1.531 -6.373 1.00 43.75 278 LEU A N 1
ATOM 2201 C CA . LEU A 1 278 ? -5.377 1.621 -4.984 1.00 43.75 278 LEU A CA 1
ATOM 2202 C C . LEU A 1 278 ? -5.024 3.013 -4.437 1.00 43.75 278 LEU A C 1
ATOM 2204 O O . LEU A 1 278 ? -4.241 3.159 -3.510 1.00 43.75 278 LEU A O 1
ATOM 2208 N N . SER A 1 279 ? -5.547 4.065 -5.066 1.00 31.89 279 SER A N 1
ATOM 2209 C CA . SER A 1 279 ? -5.247 5.447 -4.710 1.00 31.89 279 SER A CA 1
ATOM 2210 C C . SER A 1 279 ? -6.306 5.958 -3.737 1.00 31.89 279 SER A C 1
ATOM 2212 O O . SER A 1 279 ? -7.490 6.025 -4.057 1.00 31.89 279 SER A O 1
ATOM 2214 N N . SER A 1 280 ? -5.890 6.370 -2.542 1.00 29.84 280 SER A N 1
ATOM 2215 C CA . SER A 1 280 ? -6.678 7.203 -1.637 1.00 29.84 280 SER A CA 1
ATOM 2216 C C . SER A 1 280 ? -6.589 8.661 -2.063 1.00 29.84 280 SER A C 1
ATOM 2218 O O . SER A 1 280 ? -6.102 9.493 -1.295 1.00 29.84 280 SER A O 1
ATOM 2220 N N . LYS A 1 281 ? -7.041 8.975 -3.276 1.00 32.28 281 LYS A N 1
ATOM 2221 C CA . LYS A 1 281 ? -7.414 10.330 -3.692 1.00 32.28 281 LYS A CA 1
ATOM 2222 C C . LYS A 1 281 ? -8.515 10.283 -4.730 1.00 32.28 281 LYS A C 1
ATOM 2224 O O . LYS A 1 281 ? -8.262 9.694 -5.802 1.00 32.28 281 LYS A O 1
#

Radius of gyration: 22.98 Å; Cα contacts (8 Å, |Δi|>4): 347; chains: 1; bounding box: 72×70×59 Å